Protein AF-A0A8D8C7I2-F1 (afdb_monomer)

Organism: Culex pipiens (NCBI:txid7175)

Nearest PDB structures (foldseek):
  6kn5-assembly1_A  TM=1.894E-01  e=5.432E+00  Homo sapiens

Solvent-accessible surface area (backbone atoms only — not comparable to full-atom values): 10766 Å² total; per-residue (Å²): 112,68,69,65,50,56,52,50,52,49,34,68,73,71,66,48,53,49,63,54,25,50,55,51,23,71,73,40,87,49,68,68,64,20,47,52,26,50,52,57,24,22,67,70,46,98,55,32,67,60,48,45,32,44,76,74,68,52,42,72,67,60,53,49,64,70,39,42,70,43,54,51,62,77,61,76,72,73,90,76,84,86,80,80,72,78,56,62,64,48,53,56,51,50,57,55,50,66,75,73,52,65,66,65,59,54,53,49,49,53,54,52,50,53,51,56,55,53,67,66,35,73,87,61,68,86,76,76,83,71,82,65,78,58,82,67,72,94,66,81,85,77,84,56,76,50,96,47,75,66,11,47,33,45,45,23,54,76,71,67,36,56,65,33,23,34,43,48,22,50,76,70,69,36,53,69,59,34,71,72,108

Sequence (181 aa):
LIERSNRLEQVLAEGNFGEYCRQKADQTADQHSRFLWYFLKANFEENPQAEMLNLLGYHTEDIASKFKKYTESGKEVEVAAPAADPVEGLTDQMGGLSRTLDNNAVFDAIAAGNKLLNEQHQEAASANNSGSEKPSDNIPYRIRTGTDTEGLICEALLTKNLEAAVELCMEAGKTTEALIL

Radius of gyration: 27.56 Å; Cα contacts (8 Å, |Δi|>4): 102; chains: 1; bounding box: 49×52×76 Å

InterPro domains:
  IPR040251 Protein transport protein SEC31-like [PTHR13923] (1-181)

pLDDT: mean 75.83, std 17.29, range [36.28, 95.0]

Foldseek 3Di:
DVVVVVVVVVCVVVVVLLVVLQVVLVVDPDPVVSLVSQLVSLVSDPHSLQSNCVSVVNHPVVLCVVLVVQLCVVVPPDDDDDDDDPVVVVVVVVVVVVVVDPPVVVVVVVVVVVVVVVVVCPVVVPPPPPPPPPVPPPDDDDQACDPDLSNNLSVCVSSVVLSSNLSSCVVVVVNVVSVVD

Structure (mmCIF, N/CA/C/O backbone):
data_AF-A0A8D8C7I2-F1
#
_entry.id   AF-A0A8D8C7I2-F1
#
loop_
_atom_site.group_PDB
_atom_site.id
_atom_site.type_symbol
_atom_site.label_atom_id
_atom_site.label_alt_id
_atom_site.label_comp_id
_atom_site.label_asym_id
_atom_site.label_entity_id
_atom_site.label_seq_id
_atom_site.pdbx_PDB_ins_code
_atom_site.Cartn_x
_atom_site.Cartn_y
_atom_site.Cartn_z
_atom_site.occupancy
_atom_site.B_iso_or_equiv
_atom_site.auth_seq_id
_atom_site.auth_comp_id
_atom_site.auth_asym_id
_atom_site.auth_atom_id
_atom_site.pdbx_PDB_model_num
ATOM 1 N N . LEU A 1 1 ? 26.587 -10.079 -24.946 1.00 61.94 1 LEU A N 1
ATOM 2 C CA . LEU A 1 1 ? 26.898 -9.677 -23.550 1.00 61.94 1 LEU A CA 1
ATOM 3 C C . LEU A 1 1 ? 27.273 -8.199 -23.448 1.00 61.94 1 LEU A C 1
ATOM 5 O O . LEU A 1 1 ? 26.695 -7.523 -22.611 1.00 61.94 1 LEU A O 1
ATOM 9 N N . ILE A 1 2 ? 28.152 -7.695 -24.321 1.00 74.81 2 ILE A N 1
ATOM 10 C CA . ILE A 1 2 ? 28.636 -6.299 -24.317 1.00 74.81 2 ILE A CA 1
ATOM 11 C C . ILE A 1 2 ? 27.490 -5.277 -24.428 1.00 74.81 2 ILE A C 1
ATOM 13 O O . ILE A 1 2 ? 27.406 -4.352 -23.633 1.00 74.81 2 ILE A O 1
ATOM 17 N N . GLU A 1 3 ? 26.535 -5.504 -25.329 1.00 75.56 3 GLU A N 1
ATOM 18 C CA . GLU A 1 3 ? 25.401 -4.592 -25.549 1.00 75.56 3 GLU A CA 1
ATOM 19 C C . GLU A 1 3 ? 24.455 -4.477 -24.337 1.00 75.56 3 GLU A C 1
ATOM 21 O O . GLU A 1 3 ? 23.953 -3.402 -24.027 1.00 75.56 3 GLU A O 1
ATOM 26 N N . ARG A 1 4 ? 24.263 -5.572 -23.584 1.00 76.56 4 ARG A N 1
ATOM 27 C CA . ARG A 1 4 ? 23.472 -5.559 -22.338 1.00 76.56 4 ARG A CA 1
ATOM 28 C C . ARG A 1 4 ? 24.189 -4.814 -21.211 1.00 76.56 4 ARG A C 1
ATOM 30 O O . ARG A 1 4 ? 23.507 -4.230 -20.378 1.00 76.56 4 ARG A O 1
ATOM 37 N N . SER A 1 5 ? 25.522 -4.851 -21.194 1.00 81.31 5 SER A N 1
ATOM 38 C CA . SER A 1 5 ? 26.344 -4.138 -20.210 1.00 81.31 5 SER A CA 1
ATOM 39 C C . SER A 1 5 ? 26.341 -2.637 -20.488 1.00 81.31 5 SER A C 1
ATOM 41 O O . SER A 1 5 ? 25.948 -1.870 -19.618 1.00 81.31 5 SER A O 1
ATOM 43 N N . ASN A 1 6 ? 26.637 -2.235 -21.731 1.00 78.75 6 ASN A N 1
ATOM 44 C CA . ASN A 1 6 ? 26.619 -0.826 -22.144 1.00 78.75 6 ASN A CA 1
ATOM 45 C C . ASN A 1 6 ? 25.256 -0.176 -21.895 1.00 78.75 6 ASN A C 1
ATOM 47 O O . ASN A 1 6 ? 25.172 0.961 -21.445 1.00 78.75 6 ASN A O 1
ATOM 51 N N . ARG A 1 7 ? 24.171 -0.913 -22.148 1.00 78.88 7 ARG A N 1
ATOM 52 C CA . ARG A 1 7 ? 22.823 -0.403 -21.915 1.00 78.88 7 ARG A CA 1
ATOM 53 C C . ARG A 1 7 ? 22.503 -0.187 -20.436 1.00 78.88 7 ARG A C 1
ATOM 55 O O . ARG A 1 7 ? 21.799 0.758 -20.105 1.00 78.88 7 ARG A O 1
ATOM 62 N N . LEU A 1 8 ? 22.983 -1.063 -19.555 1.00 79.75 8 LEU A N 1
ATOM 63 C CA . LEU A 1 8 ? 22.804 -0.888 -18.115 1.00 79.75 8 LEU A CA 1
ATOM 64 C C . LEU A 1 8 ? 23.639 0.289 -17.599 1.00 79.75 8 LEU A C 1
ATOM 66 O O . LEU A 1 8 ? 23.135 1.076 -16.807 1.00 79.75 8 LEU A O 1
ATOM 70 N N . GLU A 1 9 ? 24.876 0.436 -18.076 1.00 81.38 9 GLU A N 1
ATOM 71 C CA . GLU A 1 9 ? 25.736 1.579 -17.742 1.00 81.38 9 GLU A CA 1
ATOM 72 C C . GLU A 1 9 ? 25.120 2.909 -18.186 1.00 81.38 9 GLU A C 1
ATOM 74 O O . GLU A 1 9 ? 25.138 3.874 -17.426 1.00 81.38 9 GLU A O 1
ATOM 79 N N . GLN A 1 10 ? 24.494 2.945 -19.364 1.00 82.31 10 GLN A N 1
ATOM 80 C CA . GLN A 1 10 ? 23.764 4.118 -19.840 1.00 82.31 10 GLN A CA 1
ATOM 81 C C . GLN A 1 10 ? 22.583 4.470 -18.923 1.00 82.31 10 GLN A C 1
ATOM 83 O O . GLN A 1 10 ? 22.448 5.615 -18.508 1.00 82.31 10 GLN A O 1
ATOM 88 N N . VAL A 1 11 ? 21.768 3.484 -18.536 1.00 84.44 11 VAL A N 1
ATOM 89 C CA . VAL A 1 11 ? 20.640 3.694 -17.609 1.00 84.44 11 VAL A CA 1
ATOM 90 C C . VAL A 1 11 ? 21.116 4.168 -16.234 1.00 84.44 11 VAL A C 1
ATOM 92 O O . VAL A 1 11 ? 20.477 5.025 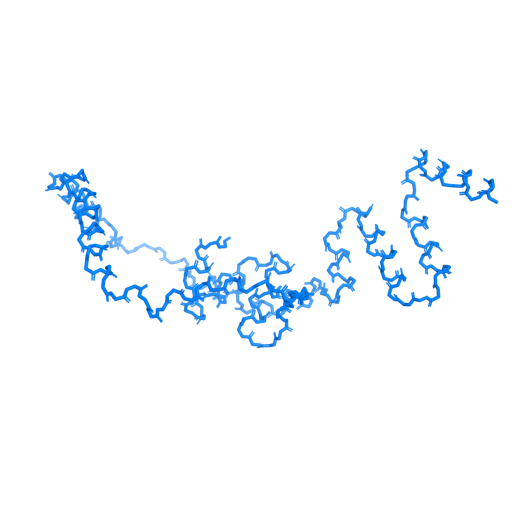-15.629 1.00 84.44 11 VAL A O 1
ATOM 95 N N . LEU A 1 12 ? 22.241 3.637 -15.746 1.00 82.25 12 LEU A N 1
ATOM 96 C CA . LEU A 1 12 ? 22.859 4.069 -14.491 1.00 82.25 12 LEU A CA 1
ATOM 97 C C . LEU A 1 12 ? 23.365 5.516 -14.566 1.00 82.25 12 LEU A C 1
ATOM 99 O O . LEU A 1 12 ? 23.251 6.239 -13.582 1.00 82.25 12 LEU A O 1
ATOM 103 N N . ALA A 1 13 ? 23.898 5.937 -15.716 1.00 80.75 13 ALA A N 1
ATOM 104 C CA . ALA A 1 13 ? 24.380 7.299 -15.936 1.00 80.75 13 ALA A CA 1
ATOM 105 C C . ALA A 1 13 ? 23.240 8.316 -16.134 1.00 80.75 13 ALA A C 1
ATOM 107 O O . ALA A 1 13 ? 23.341 9.449 -15.671 1.00 80.75 13 ALA A O 1
ATOM 108 N N . GLU A 1 14 ? 22.161 7.915 -16.809 1.00 81.94 14 GLU A N 1
ATOM 109 C CA . GLU A 1 14 ? 21.003 8.765 -17.123 1.00 81.94 14 GLU A CA 1
ATOM 110 C C . GLU A 1 14 ? 19.949 8.785 -16.002 1.00 81.94 14 GLU A C 1
ATOM 112 O O . GLU A 1 14 ? 19.079 9.653 -15.990 1.00 81.94 14 GLU A O 1
ATOM 117 N N . GLY A 1 15 ? 20.003 7.834 -15.063 1.00 81.12 15 GLY A N 1
ATOM 118 C CA . GLY A 1 15 ? 19.043 7.709 -13.960 1.00 81.12 15 GLY A CA 1
ATOM 119 C C . GLY A 1 15 ? 17.661 7.189 -14.376 1.00 81.12 15 GLY A C 1
ATOM 120 O O . GLY A 1 15 ? 16.720 7.233 -13.585 1.00 81.12 15 GLY A O 1
ATOM 121 N N . ASN A 1 16 ? 17.506 6.679 -15.601 1.00 85.31 16 ASN A N 1
ATOM 122 C CA . ASN A 1 16 ? 16.215 6.259 -16.154 1.00 85.31 16 ASN A CA 1
ATOM 123 C C . ASN A 1 16 ? 15.851 4.805 -15.781 1.00 85.31 16 ASN A C 1
ATOM 125 O O . ASN A 1 16 ? 15.691 3.916 -16.625 1.00 85.31 16 ASN A O 1
ATOM 129 N N . PHE A 1 17 ? 15.746 4.538 -14.478 1.00 87.31 17 PHE A N 1
ATOM 130 C CA . PHE A 1 17 ? 15.471 3.197 -13.949 1.00 87.31 17 PHE A CA 1
ATOM 131 C C . PHE A 1 17 ? 14.042 2.720 -14.230 1.00 87.31 17 PHE A C 1
ATOM 133 O O . PHE A 1 17 ? 13.822 1.522 -14.435 1.00 87.31 17 PHE A O 1
ATOM 140 N N . GLY A 1 18 ? 13.076 3.642 -14.285 1.00 88.44 18 GLY A N 1
ATOM 141 C CA . GLY A 1 18 ? 11.667 3.320 -14.513 1.00 88.44 18 GLY A CA 1
ATOM 142 C C . GLY A 1 18 ? 11.416 2.684 -15.883 1.00 88.44 18 GLY A C 1
ATOM 143 O O . GLY A 1 18 ? 10.752 1.645 -15.979 1.00 88.44 18 GLY A O 1
ATOM 144 N N . GLU A 1 19 ? 11.999 3.249 -16.945 1.00 87.12 19 GLU A N 1
ATOM 145 C CA . GLU A 1 19 ? 11.868 2.716 -18.304 1.00 87.12 19 GLU A CA 1
ATOM 146 C C . GLU A 1 19 ? 12.592 1.373 -18.462 1.00 87.12 19 GLU A C 1
ATOM 148 O O . GLU A 1 19 ? 12.063 0.437 -19.073 1.00 87.12 19 GLU A O 1
ATOM 153 N N . TYR A 1 20 ? 13.765 1.229 -17.839 1.00 89.62 20 TYR A N 1
ATOM 154 C CA . TYR A 1 20 ? 14.498 -0.034 -17.829 1.00 89.62 20 TYR A CA 1
ATOM 155 C C . TYR A 1 20 ? 13.707 -1.157 -17.144 1.00 89.62 20 TYR A C 1
ATOM 157 O O . TYR A 1 20 ? 13.588 -2.253 -17.701 1.00 89.62 20 TYR A O 1
ATOM 165 N N . CYS A 1 21 ? 13.117 -0.886 -15.974 1.00 90.94 21 CYS A N 1
ATOM 166 C CA . CYS A 1 21 ? 12.297 -1.861 -15.253 1.00 90.94 21 CYS A CA 1
ATOM 167 C C . CYS A 1 21 ? 11.053 -2.259 -16.056 1.00 90.94 21 CYS A C 1
ATOM 169 O O . CYS A 1 21 ? 10.749 -3.448 -16.153 1.00 90.94 21 CYS A O 1
ATOM 171 N N . ARG A 1 22 ? 10.378 -1.299 -16.706 1.00 90.38 22 ARG A N 1
ATOM 172 C CA . ARG A 1 22 ? 9.234 -1.584 -17.587 1.00 90.38 22 ARG A CA 1
ATOM 173 C C . ARG A 1 22 ? 9.627 -2.517 -18.728 1.00 90.38 22 ARG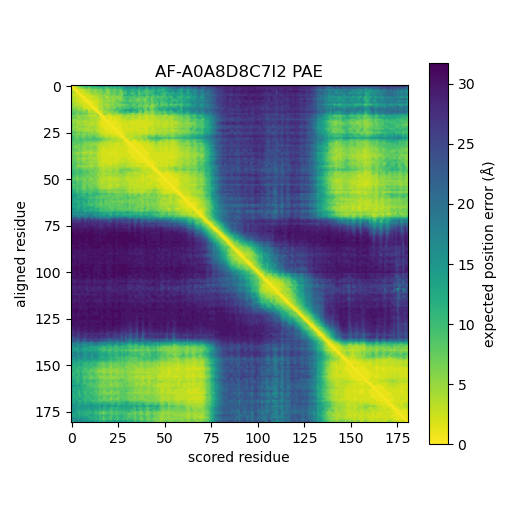 A C 1
ATOM 175 O O . ARG A 1 22 ? 8.978 -3.531 -18.956 1.00 90.38 22 ARG A O 1
ATOM 182 N N . GLN A 1 23 ? 10.726 -2.220 -19.411 1.00 91.19 23 GLN A N 1
ATOM 183 C CA . GLN A 1 23 ? 11.147 -3.041 -20.536 1.00 91.19 23 GLN A CA 1
ATOM 184 C C . GLN A 1 23 ? 11.567 -4.457 -20.107 1.00 91.19 23 GLN A C 1
ATOM 186 O O . GLN A 1 23 ? 11.361 -5.424 -20.844 1.00 91.19 23 GLN A O 1
ATOM 191 N N . LYS A 1 24 ? 12.145 -4.602 -18.908 1.00 90.00 24 LYS A N 1
ATOM 192 C CA . LYS A 1 24 ? 12.416 -5.912 -18.305 1.00 90.00 24 LYS A CA 1
ATOM 193 C C . LYS A 1 24 ? 11.139 -6.661 -17.939 1.00 90.00 24 LYS A C 1
ATOM 195 O O . LYS A 1 24 ? 11.076 -7.867 -18.184 1.00 90.00 24 LYS A O 1
ATOM 200 N N . ALA A 1 25 ? 10.125 -5.965 -17.431 1.00 91.62 25 ALA A N 1
ATOM 201 C CA . ALA A 1 25 ? 8.806 -6.533 -17.167 1.00 91.62 25 ALA A CA 1
ATOM 202 C C . ALA A 1 25 ? 8.161 -7.082 -18.456 1.00 91.62 25 ALA A C 1
ATOM 204 O O . ALA A 1 25 ? 7.664 -8.211 -18.467 1.00 91.62 25 ALA A O 1
ATOM 205 N N . ASP A 1 26 ? 8.252 -6.334 -19.560 1.00 91.00 26 ASP A N 1
ATOM 206 C CA . ASP A 1 26 ? 7.689 -6.718 -20.863 1.00 91.00 26 ASP A CA 1
ATOM 207 C C . ASP A 1 26 ? 8.423 -7.919 -21.490 1.00 91.00 26 ASP A C 1
ATOM 209 O O . ASP A 1 26 ? 7.801 -8.797 -22.086 1.00 91.00 26 ASP A O 1
ATOM 213 N N . GLN A 1 27 ? 9.748 -8.005 -21.311 1.00 91.19 27 GLN A N 1
ATOM 214 C CA . GLN A 1 27 ? 10.572 -9.138 -21.767 1.00 91.19 27 GLN A CA 1
ATOM 215 C C . GLN A 1 27 ? 10.385 -10.411 -20.931 1.00 91.19 27 GLN A C 1
ATOM 217 O O . GLN A 1 27 ? 10.820 -11.489 -21.337 1.00 91.19 27 GLN A O 1
ATOM 222 N N . THR A 1 28 ? 9.788 -10.295 -19.748 1.00 92.81 28 THR A N 1
ATOM 223 C CA . THR A 1 28 ? 9.602 -11.419 -18.835 1.00 92.81 28 THR A CA 1
ATOM 224 C C . THR A 1 28 ? 8.298 -12.136 -19.165 1.00 92.81 28 THR A C 1
ATOM 226 O O . THR A 1 28 ? 7.242 -11.510 -19.229 1.00 92.81 28 THR A O 1
ATOM 229 N N . ALA A 1 29 ? 8.361 -13.451 -19.382 1.00 89.75 29 ALA A N 1
ATOM 230 C CA . ALA A 1 29 ? 7.182 -14.263 -19.691 1.00 89.75 29 ALA A CA 1
ATOM 231 C C . ALA A 1 29 ? 6.383 -14.658 -18.436 1.00 89.75 29 ALA A C 1
ATOM 233 O O . ALA A 1 29 ? 5.161 -14.765 -18.493 1.00 89.75 29 ALA A O 1
ATOM 234 N N . ASP A 1 30 ? 7.073 -14.865 -17.312 1.00 94.56 30 ASP A N 1
ATOM 235 C CA . ASP A 1 30 ? 6.466 -15.264 -16.043 1.00 94.56 30 ASP A CA 1
ATOM 236 C C . ASP A 1 30 ? 5.747 -14.091 -15.358 1.00 94.56 30 ASP A C 1
ATOM 238 O O . ASP A 1 30 ? 6.311 -13.007 -15.193 1.00 94.56 30 ASP A O 1
ATOM 242 N N . GLN A 1 31 ? 4.505 -14.321 -14.927 1.00 90.44 31 GLN A N 1
ATOM 243 C CA . GLN A 1 31 ? 3.666 -13.297 -14.306 1.00 90.44 31 GLN A CA 1
ATOM 244 C C . GLN A 1 31 ? 4.243 -12.828 -12.967 1.00 90.44 31 GLN A C 1
ATOM 246 O O . GLN A 1 31 ? 4.274 -11.626 -12.711 1.00 90.44 31 GLN A O 1
ATOM 251 N N . HIS A 1 32 ? 4.740 -13.745 -12.133 1.00 90.31 32 HIS A N 1
ATOM 252 C CA . HIS A 1 32 ? 5.331 -13.393 -10.840 1.00 90.31 32 HIS A CA 1
ATOM 253 C C . HIS A 1 32 ? 6.607 -12.561 -11.019 1.00 90.31 32 HIS A C 1
ATOM 255 O O . HIS A 1 32 ? 6.767 -11.498 -10.422 1.00 90.31 32 HIS A O 1
ATOM 261 N N . SER A 1 33 ? 7.493 -12.994 -11.911 1.00 91.31 33 SER A N 1
ATOM 262 C CA . SER A 1 33 ? 8.712 -12.260 -12.248 1.00 91.31 33 SER A CA 1
ATOM 263 C C . SER A 1 33 ? 8.409 -10.896 -12.880 1.00 91.31 33 SER A C 1
ATOM 265 O O . SER A 1 33 ? 9.113 -9.925 -12.615 1.00 91.31 33 SER A O 1
ATOM 267 N N . ARG A 1 34 ? 7.333 -10.780 -13.669 1.00 92.94 34 ARG A N 1
ATOM 268 C CA . ARG A 1 34 ? 6.849 -9.492 -14.180 1.00 92.94 34 ARG A CA 1
ATOM 269 C C . ARG A 1 34 ? 6.367 -8.579 -13.048 1.00 92.94 34 ARG A C 1
ATOM 271 O O . ARG A 1 34 ? 6.722 -7.403 -13.046 1.00 92.94 34 ARG A O 1
ATOM 278 N N . PHE A 1 35 ? 5.631 -9.108 -12.068 1.00 91.44 35 PHE A N 1
ATOM 279 C CA . PHE A 1 35 ? 5.247 -8.345 -10.877 1.00 91.44 35 PHE A CA 1
ATOM 280 C C . PHE A 1 35 ? 6.462 -7.853 -10.096 1.00 91.44 35 PHE A C 1
ATOM 282 O O . PHE A 1 35 ? 6.491 -6.683 -9.734 1.00 91.44 35 PHE A O 1
ATOM 289 N N . LEU A 1 36 ? 7.493 -8.681 -9.906 1.00 93.25 36 LEU A N 1
ATOM 290 C CA . LEU A 1 36 ? 8.737 -8.247 -9.260 1.00 93.25 36 LEU A CA 1
ATOM 291 C C . LEU A 1 36 ? 9.373 -7.044 -9.974 1.00 93.25 36 LEU A C 1
ATOM 293 O O . LEU A 1 36 ? 9.826 -6.115 -9.310 1.00 93.25 36 LEU A O 1
ATOM 297 N N . TRP A 1 37 ? 9.364 -7.015 -11.311 1.00 93.88 37 TRP A N 1
ATOM 298 C CA . TRP A 1 37 ? 9.853 -5.860 -12.071 1.00 93.88 37 TRP A CA 1
ATOM 299 C C . TRP A 1 37 ? 8.982 -4.615 -11.903 1.00 93.88 37 TRP A C 1
ATOM 301 O O . TRP A 1 37 ? 9.526 -3.514 -11.831 1.00 93.88 37 TRP A O 1
ATOM 311 N N . TYR A 1 38 ? 7.658 -4.759 -11.815 1.00 92.50 38 TYR A N 1
ATOM 312 C CA . TYR A 1 38 ? 6.774 -3.626 -11.528 1.00 92.50 38 TYR A CA 1
ATOM 313 C C . TYR A 1 38 ? 6.932 -3.113 -10.098 1.00 92.50 38 TYR A C 1
ATOM 315 O O . TYR A 1 38 ? 6.981 -1.904 -9.900 1.00 92.50 38 TYR A O 1
ATOM 323 N N . PHE A 1 39 ? 7.107 -4.001 -9.120 1.00 93.06 39 PHE A N 1
ATOM 324 C CA . PHE A 1 39 ? 7.434 -3.608 -7.753 1.00 93.06 39 PHE A CA 1
ATOM 325 C C . PHE A 1 39 ? 8.782 -2.893 -7.688 1.00 93.06 39 PHE A C 1
ATOM 327 O O . PHE A 1 39 ? 8.900 -1.850 -7.052 1.00 93.06 39 PHE A O 1
ATOM 334 N N . LEU A 1 40 ? 9.794 -3.385 -8.404 1.00 92.94 40 LEU A N 1
ATOM 335 C CA . LEU A 1 40 ? 11.076 -2.694 -8.505 1.00 92.94 40 LEU A CA 1
ATOM 336 C C . LEU A 1 40 ? 10.926 -1.322 -9.180 1.00 92.94 40 LEU A C 1
ATOM 338 O O . LEU A 1 40 ? 11.491 -0.353 -8.690 1.00 92.94 40 LEU A O 1
ATOM 342 N N . LYS A 1 41 ? 10.121 -1.215 -10.247 1.00 92.56 41 LYS A N 1
ATOM 343 C CA . LYS A 1 41 ? 9.792 0.064 -10.898 1.00 92.56 41 LYS A CA 1
ATOM 344 C C . LYS A 1 41 ? 9.146 1.043 -9.917 1.00 92.56 41 LYS A C 1
ATOM 346 O O . LYS A 1 41 ? 9.573 2.189 -9.870 1.00 92.56 41 LYS A O 1
ATOM 351 N N . ALA A 1 42 ? 8.167 0.591 -9.134 1.00 92.62 42 ALA A N 1
ATOM 352 C CA . ALA A 1 42 ? 7.452 1.414 -8.160 1.00 92.62 42 ALA A CA 1
ATOM 353 C C . ALA A 1 42 ? 8.394 2.063 -7.132 1.00 92.62 42 ALA A C 1
ATOM 35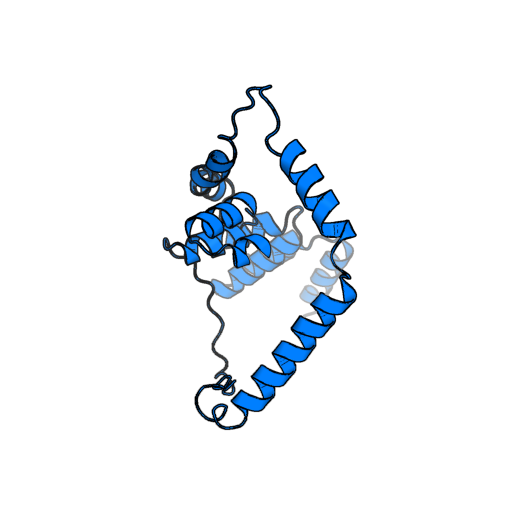5 O O . ALA A 1 42 ? 8.148 3.186 -6.716 1.00 92.62 42 ALA A O 1
ATOM 356 N N . ASN A 1 43 ? 9.511 1.414 -6.776 1.00 90.81 43 ASN A N 1
ATOM 357 C CA . ASN A 1 43 ? 10.512 1.997 -5.871 1.00 90.81 43 ASN A CA 1
ATOM 358 C C . ASN A 1 43 ? 11.199 3.256 -6.435 1.00 90.81 43 ASN A C 1
ATOM 360 O O . ASN A 1 43 ? 11.755 4.029 -5.659 1.00 90.81 43 ASN A O 1
ATOM 364 N N . PHE A 1 44 ? 11.189 3.453 -7.757 1.00 90.00 44 PHE A N 1
ATOM 365 C CA . PHE A 1 44 ? 11.805 4.602 -8.428 1.00 90.00 44 PHE A CA 1
ATOM 366 C C . PHE A 1 44 ? 10.808 5.713 -8.787 1.00 90.00 44 PHE A C 1
ATOM 368 O O . PHE A 1 44 ? 11.214 6.721 -9.359 1.00 90.00 44 PHE A O 1
ATOM 375 N N . GLU A 1 45 ? 9.520 5.526 -8.496 1.00 89.38 45 GLU A N 1
ATOM 376 C CA . GLU A 1 45 ? 8.488 6.542 -8.719 1.00 89.38 45 GLU A CA 1
ATOM 377 C C . GLU A 1 45 ? 8.492 7.584 -7.590 1.00 89.38 45 GLU A C 1
ATOM 379 O O . GLU A 1 45 ? 9.050 7.360 -6.515 1.00 89.38 45 GLU A O 1
ATOM 384 N N . GLU A 1 46 ? 7.831 8.724 -7.809 1.00 87.94 46 GLU A N 1
ATOM 385 C CA . GLU A 1 46 ? 7.744 9.798 -6.805 1.00 87.94 46 GLU A CA 1
ATOM 386 C C . GLU A 1 46 ? 7.068 9.333 -5.503 1.00 87.94 46 GLU A C 1
ATOM 388 O O . GLU A 1 46 ? 7.455 9.751 -4.413 1.00 87.94 46 GLU A O 1
ATOM 393 N N . ASN A 1 47 ? 6.076 8.440 -5.613 1.00 89.25 47 ASN A N 1
ATOM 394 C CA . ASN A 1 47 ? 5.301 7.908 -4.492 1.00 89.25 47 ASN A CA 1
ATOM 395 C C . ASN A 1 47 ? 5.354 6.369 -4.463 1.00 89.25 47 ASN A C 1
ATOM 397 O O . ASN A 1 47 ? 4.383 5.708 -4.846 1.00 89.25 47 ASN A O 1
ATOM 401 N N . PRO A 1 48 ? 6.453 5.767 -3.969 1.00 89.56 48 PRO A N 1
ATOM 402 C CA . PRO A 1 48 ? 6.663 4.322 -4.051 1.00 89.56 48 PRO A CA 1
ATOM 403 C C . PRO A 1 48 ? 5.622 3.522 -3.268 1.00 89.56 48 PRO A C 1
ATOM 405 O O . PRO A 1 48 ? 5.219 2.440 -3.687 1.00 89.56 48 PRO A O 1
ATOM 408 N N . GLN A 1 49 ? 5.144 4.062 -2.144 1.00 87.75 49 GLN A N 1
ATOM 409 C CA . GLN A 1 49 ? 4.132 3.404 -1.321 1.00 87.75 49 GLN A CA 1
ATOM 410 C C . GLN A 1 49 ? 2.779 3.314 -2.041 1.00 87.75 49 GLN A C 1
ATOM 412 O O . GLN A 1 49 ? 2.145 2.263 -2.001 1.00 87.75 49 GLN A O 1
ATOM 417 N N . ALA A 1 50 ? 2.347 4.385 -2.713 1.00 88.00 50 ALA A N 1
ATOM 418 C CA . ALA A 1 50 ? 1.071 4.406 -3.428 1.00 88.00 50 ALA A CA 1
ATOM 419 C C . ALA A 1 50 ? 1.086 3.431 -4.615 1.00 88.00 50 ALA A C 1
ATOM 421 O O . ALA A 1 50 ? 0.166 2.634 -4.779 1.00 88.00 50 ALA A O 1
ATOM 422 N N . GLU A 1 51 ? 2.175 3.423 -5.385 1.00 90.44 51 GLU A N 1
ATOM 423 C CA . GLU A 1 51 ? 2.358 2.494 -6.505 1.00 90.44 51 GLU A CA 1
ATOM 424 C C . GLU A 1 51 ? 2.433 1.030 -6.042 1.00 90.44 51 GLU A C 1
ATOM 426 O O . GLU A 1 51 ? 1.826 0.146 -6.646 1.00 90.44 51 GLU A O 1
ATOM 431 N N . MET A 1 52 ? 3.121 0.762 -4.928 1.00 90.75 52 MET A N 1
ATOM 432 C CA . MET A 1 52 ? 3.1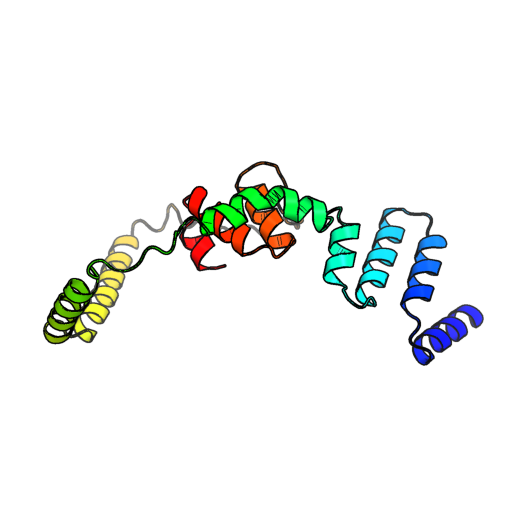82 -0.570 -4.318 1.00 90.75 52 MET A CA 1
ATOM 433 C C . MET A 1 52 ? 1.797 -1.048 -3.857 1.00 90.75 52 MET A C 1
ATOM 435 O O . MET A 1 52 ? 1.444 -2.204 -4.087 1.00 90.75 52 MET A O 1
ATOM 439 N N . LEU A 1 53 ? 0.998 -0.172 -3.240 1.00 90.50 53 LEU A N 1
ATOM 440 C CA . LEU A 1 53 ? -0.369 -0.488 -2.820 1.00 90.50 53 LEU A CA 1
ATOM 441 C C . LEU A 1 53 ? -1.277 -0.775 -4.021 1.00 90.50 53 LEU A C 1
ATOM 443 O O . LEU A 1 53 ? -1.971 -1.793 -4.014 1.00 90.50 53 LEU A O 1
ATOM 447 N N . ASN A 1 54 ? -1.187 0.026 -5.086 1.00 89.88 54 ASN A N 1
ATOM 448 C CA . ASN A 1 54 ? -1.920 -0.211 -6.331 1.00 89.88 54 ASN A CA 1
ATOM 449 C C . ASN A 1 54 ? -1.578 -1.581 -6.940 1.00 89.88 54 ASN A C 1
ATOM 451 O O . ASN A 1 54 ? -2.474 -2.333 -7.323 1.00 89.88 54 ASN A O 1
ATOM 455 N N . LEU A 1 55 ? -0.292 -1.955 -6.972 1.00 91.06 55 LEU A N 1
ATOM 456 C CA . LEU A 1 55 ? 0.154 -3.270 -7.454 1.00 91.06 55 LEU A CA 1
ATOM 457 C C . LEU A 1 55 ? -0.358 -4.435 -6.595 1.00 91.06 55 LEU A C 1
ATOM 459 O O . LEU A 1 55 ? -0.567 -5.532 -7.114 1.00 91.06 55 LEU A O 1
ATOM 463 N N . LEU A 1 56 ? -0.570 -4.206 -5.298 1.00 89.31 56 LEU A N 1
ATOM 464 C CA . LEU A 1 56 ? -1.177 -5.168 -4.374 1.00 89.31 56 LEU A CA 1
ATOM 465 C C . LEU A 1 56 ? -2.717 -5.200 -4.463 1.00 89.31 56 LEU A C 1
ATOM 467 O O . LEU A 1 56 ? -3.333 -6.065 -3.843 1.00 89.31 56 LEU A O 1
ATOM 471 N N . GLY A 1 57 ? -3.331 -4.303 -5.244 1.00 87.88 57 GLY A N 1
ATOM 472 C CA . GLY A 1 57 ? -4.781 -4.192 -5.432 1.00 87.88 57 GLY A CA 1
ATOM 473 C C . GLY A 1 57 ? -5.474 -3.197 -4.497 1.00 87.88 57 GLY A C 1
ATOM 474 O O . GLY A 1 57 ? -6.695 -3.059 -4.558 1.00 87.88 57 GLY A O 1
ATOM 475 N N . TYR A 1 58 ? -4.721 -2.483 -3.661 1.00 88.44 58 TYR A N 1
ATOM 476 C CA . TYR A 1 58 ? -5.239 -1.481 -2.735 1.00 88.44 58 TYR A CA 1
ATOM 477 C C . TYR A 1 58 ? -5.212 -0.098 -3.384 1.00 88.44 58 TYR A C 1
ATOM 479 O O . TYR A 1 58 ? -4.206 0.607 -3.336 1.00 88.44 58 TYR A O 1
ATOM 487 N N . HIS A 1 59 ? -6.336 0.293 -3.977 1.00 86.75 59 HIS A N 1
ATOM 488 C CA . HIS A 1 59 ? -6.498 1.607 -4.588 1.00 86.75 59 HIS A CA 1
ATOM 489 C C . HIS A 1 59 ? -6.915 2.616 -3.519 1.00 86.75 59 HIS A C 1
ATOM 491 O O . HIS A 1 59 ? -7.786 2.338 -2.694 1.00 86.75 59 HIS A O 1
ATOM 497 N N . THR A 1 60 ? -6.308 3.800 -3.530 1.00 83.25 60 THR A N 1
ATOM 498 C CA . THR A 1 60 ? -6.541 4.840 -2.513 1.00 83.25 60 THR A CA 1
ATOM 499 C C . THR A 1 60 ? -8.019 5.209 -2.356 1.00 83.25 60 THR A C 1
ATOM 501 O O . THR A 1 60 ? -8.478 5.404 -1.232 1.00 83.25 60 THR A O 1
ATOM 504 N N . GLU A 1 61 ? -8.780 5.253 -3.453 1.00 84.06 61 GLU A N 1
ATOM 505 C CA . GLU A 1 61 ? -10.217 5.568 -3.448 1.00 84.06 61 GLU A CA 1
ATOM 506 C C . GLU A 1 61 ? -11.068 4.476 -2.782 1.00 84.06 61 GLU A C 1
ATOM 508 O O . GLU A 1 61 ? -11.969 4.779 -1.991 1.00 84.06 61 GLU A O 1
ATOM 513 N N . ASP A 1 62 ? -10.753 3.208 -3.049 1.00 86.31 62 ASP A N 1
ATOM 514 C CA . ASP A 1 62 ? -11.467 2.060 -2.486 1.00 86.31 62 ASP A CA 1
ATOM 515 C C . ASP A 1 62 ? -11.201 1.937 -0.983 1.00 86.31 62 ASP A C 1
ATOM 517 O O . ASP A 1 62 ? -12.126 1.732 -0.196 1.00 86.31 62 ASP A O 1
ATOM 521 N N . ILE A 1 63 ? -9.943 2.132 -0.573 1.00 85.50 63 ILE A N 1
ATOM 522 C CA . ILE A 1 63 ? -9.523 2.148 0.834 1.00 85.50 63 ILE A CA 1
ATOM 523 C C . ILE A 1 63 ? -10.247 3.273 1.578 1.00 85.50 63 ILE A C 1
ATOM 525 O O . ILE A 1 63 ? -10.850 3.037 2.625 1.00 85.50 63 ILE A O 1
ATOM 529 N N . ALA A 1 64 ? -10.223 4.493 1.031 1.00 85.12 64 ALA A N 1
ATOM 530 C CA . ALA A 1 64 ? -10.886 5.640 1.642 1.00 85.12 64 ALA A CA 1
ATOM 531 C C . ALA A 1 64 ? -12.390 5.390 1.798 1.00 85.12 64 ALA A C 1
ATOM 533 O O . ALA A 1 64 ? -12.949 5.625 2.867 1.00 85.12 64 ALA A O 1
ATOM 534 N N . SER A 1 65 ? -13.035 4.841 0.767 1.00 86.44 65 SER A N 1
ATOM 535 C CA . SER A 1 65 ? -14.462 4.508 0.797 1.00 86.44 65 SER A CA 1
ATOM 536 C C . SER A 1 65 ? -14.786 3.422 1.825 1.00 86.44 65 SER A C 1
ATOM 538 O O . SER A 1 65 ? -15.790 3.520 2.531 1.00 86.44 65 SER A O 1
ATOM 540 N N . LYS A 1 66 ? -13.927 2.405 1.946 1.00 86.56 66 LYS A N 1
ATOM 541 C CA . LYS A 1 66 ? -14.090 1.287 2.882 1.00 86.56 66 LYS A CA 1
ATOM 542 C C . LYS A 1 66 ? -13.936 1.717 4.340 1.00 86.56 66 LYS A C 1
ATOM 544 O O . LYS A 1 66 ? -14.719 1.287 5.185 1.00 86.56 66 LYS A O 1
ATOM 549 N N . PHE A 1 67 ? -12.960 2.574 4.632 1.00 87.00 67 PHE A N 1
ATOM 550 C CA . PHE A 1 67 ? -12.663 3.007 5.999 1.00 87.00 67 PHE A CA 1
ATOM 551 C C . PHE A 1 67 ? -13.370 4.293 6.422 1.00 87.00 67 PHE A C 1
ATOM 553 O O . PHE A 1 67 ? -13.353 4.618 7.605 1.00 87.00 67 PHE A O 1
ATOM 560 N N . LYS A 1 68 ? -14.066 4.977 5.506 1.00 86.88 68 LYS A N 1
ATOM 561 C CA . LYS A 1 68 ? -14.829 6.200 5.787 1.00 86.88 68 LYS A CA 1
ATOM 562 C C . LYS A 1 68 ? -15.689 6.103 7.053 1.00 86.88 68 LYS A C 1
ATOM 564 O O . LYS A 1 68 ? -15.688 7.022 7.861 1.00 86.88 68 LYS A O 1
ATOM 569 N N . LYS A 1 69 ? -16.358 4.963 7.257 1.00 85.81 69 LYS A N 1
ATOM 570 C CA . LYS A 1 69 ? -17.194 4.700 8.439 1.00 85.81 69 LYS A CA 1
ATOM 571 C C . LYS A 1 69 ? -16.428 4.853 9.764 1.00 85.81 69 LYS A C 1
ATOM 573 O O . LYS A 1 69 ? -16.991 5.369 10.718 1.00 85.81 69 LYS A O 1
ATOM 578 N N . TYR A 1 70 ? -15.176 4.405 9.802 1.00 82.06 70 TYR A N 1
ATOM 579 C CA . TYR A 1 70 ? -14.327 4.378 10.998 1.00 82.06 70 TYR A CA 1
ATOM 580 C C . TYR A 1 70 ? -13.514 5.665 11.172 1.00 82.06 70 TYR A C 1
ATOM 582 O O . TYR A 1 70 ? -13.088 5.999 12.267 1.00 82.06 70 TYR A O 1
ATOM 590 N N . THR A 1 71 ? -13.303 6.408 10.087 1.00 79.75 71 THR A N 1
ATOM 591 C CA . THR A 1 71 ? -12.665 7.730 10.119 1.00 79.75 71 THR A CA 1
ATOM 592 C C . THR A 1 71 ? -13.655 8.831 10.528 1.00 79.75 71 THR A C 1
ATOM 594 O O . THR A 1 71 ? -13.270 9.846 11.097 1.00 79.75 71 THR A O 1
ATOM 597 N N . GLU A 1 72 ? -14.948 8.663 10.242 1.00 70.12 72 GLU A N 1
ATOM 598 C CA . GLU A 1 72 ? -15.981 9.648 10.595 1.00 70.12 72 GLU A CA 1
ATOM 599 C C . GLU A 1 72 ? -16.569 9.438 11.999 1.00 70.12 72 GLU A C 1
ATOM 601 O O . GLU A 1 72 ? -17.015 10.411 12.605 1.00 70.12 72 GLU A O 1
ATOM 606 N N . SER A 1 73 ? -16.518 8.223 12.560 1.00 58.25 73 SER A N 1
ATOM 607 C CA . SER A 1 73 ? -17.004 7.944 13.923 1.00 58.25 73 SER A CA 1
ATOM 608 C C . SER A 1 73 ? -16.217 8.689 15.009 1.00 58.25 73 SER A C 1
ATOM 610 O O . SER A 1 73 ? -16.799 9.093 16.012 1.00 58.25 73 SER A O 1
ATOM 612 N N . GLY A 1 74 ? -14.936 8.996 14.773 1.00 53.00 74 GLY A N 1
ATOM 613 C CA . GLY A 1 74 ? -14.123 9.839 15.660 1.00 53.00 74 GLY A CA 1
ATOM 614 C C . GLY A 1 74 ? -14.484 11.335 15.650 1.00 53.00 74 GLY A C 1
ATOM 615 O O . GLY A 1 74 ? -13.965 12.095 16.468 1.00 53.00 74 GLY A O 1
ATOM 616 N N . LYS A 1 75 ? -15.366 11.790 14.742 1.00 49.12 75 LYS A N 1
ATOM 617 C CA . LYS A 1 75 ? -15.769 13.205 14.612 1.00 49.12 75 LYS A CA 1
ATOM 618 C C . LYS A 1 75 ? -17.073 13.579 15.318 1.00 49.12 75 LYS A C 1
ATOM 620 O O . LYS A 1 75 ? -17.373 14.769 15.378 1.00 49.12 75 LYS A O 1
ATOM 625 N N . GLU A 1 76 ? -17.805 12.642 15.920 1.00 43.47 76 GLU A N 1
ATOM 626 C CA . GLU A 1 76 ? -18.980 12.958 16.756 1.00 43.47 76 GLU A CA 1
ATOM 627 C C . GLU A 1 76 ? -18.615 13.379 18.196 1.00 43.47 76 GLU A C 1
ATOM 629 O O . GLU A 1 76 ? -19.364 13.147 19.142 1.00 43.47 76 GLU A O 1
ATOM 634 N N . VAL A 1 77 ? -17.488 14.073 18.383 1.00 45.50 77 VAL A N 1
ATOM 635 C CA . VAL A 1 77 ? -17.327 14.983 19.527 1.00 45.50 77 VAL A CA 1
ATOM 636 C C . VAL A 1 77 ? -17.693 16.376 19.031 1.00 45.50 77 VAL A C 1
ATOM 638 O O . VAL A 1 77 ? -16.852 17.201 18.672 1.00 45.50 77 VAL A O 1
ATOM 641 N N . GLU A 1 78 ? -19.003 16.589 18.932 1.00 39.06 78 GLU A N 1
ATOM 642 C CA . GLU A 1 78 ? -19.611 17.857 18.564 1.00 39.06 78 GLU A CA 1
ATOM 643 C C . GLU A 1 78 ? -19.184 18.939 19.568 1.00 39.06 78 GLU A C 1
ATOM 645 O O . GLU A 1 78 ? -19.377 18.840 20.781 1.00 39.06 78 GLU A O 1
ATOM 650 N N . VAL A 1 79 ? -18.553 19.984 19.040 1.00 45.28 79 VAL A N 1
ATOM 651 C CA . VAL A 1 79 ? -18.081 21.145 19.786 1.00 45.28 79 VAL A CA 1
ATOM 652 C C . VAL A 1 79 ? -19.289 22.000 20.171 1.00 45.28 79 VAL A C 1
ATOM 654 O O . VAL A 1 79 ? -19.701 22.884 19.425 1.00 45.28 79 VAL A O 1
ATOM 657 N N . ALA A 1 80 ? -19.841 21.761 21.358 1.00 36.28 80 ALA A N 1
ATOM 658 C CA . ALA A 1 80 ? -20.737 22.688 22.043 1.00 36.28 80 ALA A CA 1
ATOM 659 C C . ALA A 1 80 ? -20.108 23.090 23.388 1.00 36.28 80 ALA A C 1
ATOM 661 O O . ALA A 1 80 ? -20.156 22.357 24.371 1.00 36.28 80 ALA A O 1
ATOM 662 N N . ALA A 1 81 ? -19.474 24.261 23.427 1.00 40.50 81 ALA A N 1
ATOM 663 C CA . ALA A 1 81 ? -18.992 24.891 24.659 1.00 40.50 81 ALA A CA 1
ATOM 664 C C . ALA A 1 81 ? -20.121 25.692 25.352 1.00 40.50 81 ALA A C 1
ATOM 666 O O 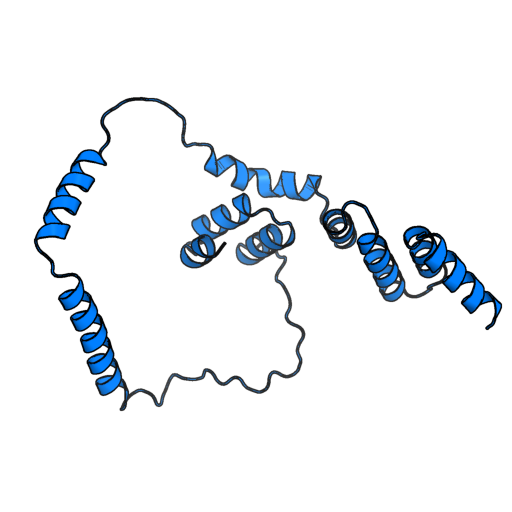. ALA A 1 81 ? -21.078 26.072 24.673 1.00 40.50 81 ALA A O 1
ATOM 667 N N . PRO A 1 82 ? -19.985 26.128 26.623 1.00 47.00 82 PRO A N 1
ATOM 668 C CA . PRO A 1 82 ? -19.163 25.615 27.721 1.00 47.00 82 PRO A CA 1
ATOM 669 C C . PRO A 1 82 ? -20.036 25.301 28.959 1.00 47.00 82 PRO A C 1
ATOM 671 O O . PRO A 1 82 ? -20.800 26.147 29.426 1.00 47.00 82 PRO A O 1
ATOM 674 N N . ALA A 1 83 ? -19.903 24.119 29.555 1.00 38.25 83 ALA A N 1
ATOM 675 C CA . ALA A 1 83 ? -20.495 23.847 30.863 1.00 38.25 83 ALA A CA 1
ATOM 676 C C . ALA A 1 83 ? -19.534 23.002 31.701 1.00 38.25 83 ALA A C 1
ATOM 678 O O . ALA A 1 83 ? -19.375 21.817 31.443 1.00 38.25 83 ALA A O 1
ATOM 679 N N . ALA A 1 84 ? -18.912 23.680 32.671 1.00 45.12 84 ALA A N 1
ATOM 680 C CA . ALA A 1 84 ? -18.216 23.168 33.851 1.00 45.12 84 ALA A CA 1
ATOM 681 C C . ALA A 1 84 ? -17.381 21.893 33.648 1.00 45.12 84 ALA A C 1
ATOM 683 O O . ALA A 1 84 ? -17.893 20.779 33.728 1.00 45.12 84 ALA A O 1
ATOM 684 N N . ASP A 1 85 ? -16.073 22.090 33.480 1.00 49.16 85 ASP A N 1
ATOM 685 C CA . ASP A 1 85 ? -15.057 21.044 33.510 1.00 49.16 85 ASP A CA 1
ATOM 686 C C . ASP A 1 85 ? -15.216 20.130 34.747 1.00 49.16 85 ASP A C 1
ATOM 688 O O . ASP A 1 85 ? -14.927 20.553 35.869 1.00 49.16 85 ASP A O 1
ATOM 692 N N . PRO A 1 86 ? -15.577 18.840 34.589 1.00 55.22 86 PRO A N 1
ATOM 693 C CA . PRO A 1 86 ? -15.488 17.864 35.680 1.00 55.22 86 PRO A CA 1
ATOM 694 C C . PRO A 1 86 ? -14.026 17.521 36.030 1.00 55.22 86 PRO A C 1
ATOM 696 O O . PRO A 1 86 ? -13.763 16.741 36.945 1.00 55.22 86 PRO A O 1
ATOM 699 N N . VAL A 1 87 ? -13.066 18.104 35.303 1.00 56.44 87 VAL A N 1
ATOM 700 C CA . VAL A 1 87 ? -11.626 17.871 35.435 1.00 56.44 87 VAL A CA 1
ATOM 701 C C . VAL A 1 87 ? -10.998 18.755 36.522 1.00 56.44 87 VAL A C 1
ATOM 703 O O . VAL A 1 87 ? -10.043 18.317 37.161 1.00 56.44 87 VAL A O 1
ATOM 706 N N . GLU A 1 88 ? -11.567 19.930 36.835 1.00 53.94 88 GLU A N 1
ATOM 707 C CA . GLU A 1 88 ? -11.060 20.795 37.922 1.00 53.94 88 GLU A CA 1
ATOM 708 C C . GLU A 1 88 ? -11.140 20.106 39.296 1.00 53.94 88 GLU A C 1
ATOM 710 O O . GLU A 1 88 ? -10.218 20.211 40.103 1.00 53.94 88 GLU A O 1
ATOM 715 N N . GLY A 1 89 ? -12.181 19.299 39.534 1.00 55.03 89 GLY A N 1
ATOM 716 C CA . GLY A 1 89 ? -12.296 18.494 40.756 1.00 55.03 89 GLY A CA 1
ATOM 717 C C . GLY A 1 89 ? -11.315 17.315 40.826 1.00 55.03 89 GLY A C 1
ATOM 718 O O . GLY A 1 89 ? -10.970 16.864 41.920 1.00 55.03 89 GLY A O 1
ATOM 719 N N . LEU A 1 90 ? -10.841 16.823 39.674 1.00 58.16 90 LEU A N 1
ATOM 720 C CA . LEU A 1 90 ? -9.874 15.724 39.590 1.00 58.16 90 LEU A CA 1
ATOM 721 C C . LEU A 1 90 ? -8.437 16.218 39.791 1.00 58.16 90 LEU A C 1
ATOM 723 O O . LEU A 1 90 ? -7.641 15.538 40.436 1.00 58.16 90 LEU A O 1
ATOM 727 N N . THR A 1 91 ? -8.113 17.416 39.297 1.00 62.59 91 THR A N 1
ATOM 728 C CA . THR A 1 91 ? -6.815 18.069 39.519 1.00 62.59 91 THR A CA 1
ATOM 729 C C . THR A 1 91 ? -6.584 18.377 40.998 1.00 62.59 91 THR A C 1
ATOM 731 O O . THR A 1 91 ? -5.486 18.124 41.499 1.00 62.59 91 THR A O 1
ATOM 734 N N . ASP A 1 92 ? -7.614 18.818 41.726 1.00 59.88 92 ASP A N 1
ATOM 735 C CA . ASP A 1 92 ? -7.518 19.050 43.174 1.00 59.88 92 ASP A CA 1
ATOM 736 C C . ASP A 1 92 ? -7.444 17.740 43.982 1.00 59.88 92 ASP A C 1
ATOM 738 O O . ASP A 1 92 ? -6.668 17.641 44.938 1.00 59.88 92 ASP A O 1
ATOM 742 N N . GLN A 1 93 ? -8.161 16.682 43.571 1.00 57.81 93 GLN A N 1
ATOM 743 C CA . GLN A 1 93 ? -8.026 15.357 44.198 1.00 57.81 93 GLN A CA 1
ATOM 744 C C . GLN A 1 93 ? -6.653 14.716 43.937 1.00 57.81 93 GLN A C 1
ATOM 746 O O . GLN A 1 93 ? -6.061 14.138 44.851 1.00 57.81 93 GLN A O 1
ATOM 751 N N . MET A 1 94 ? -6.098 14.859 42.730 1.00 58.69 94 MET A N 1
ATOM 752 C CA . MET A 1 94 ? -4.767 14.346 42.387 1.00 58.69 94 MET A CA 1
ATOM 753 C C . MET A 1 94 ? -3.648 15.166 43.055 1.00 58.69 94 MET A C 1
ATOM 755 O O . MET A 1 94 ? -2.646 14.606 43.508 1.00 58.69 94 MET A O 1
ATOM 759 N N . GLY A 1 95 ? -3.847 16.480 43.210 1.00 60.41 95 GLY A N 1
ATOM 760 C CA . GLY A 1 95 ? -2.967 17.362 43.982 1.00 60.41 95 GLY A CA 1
ATOM 761 C C . GLY A 1 95 ? -2.928 17.027 45.480 1.00 60.41 95 GLY A C 1
ATOM 762 O O . GLY A 1 95 ? -1.879 17.171 46.115 1.00 60.41 95 GLY A O 1
ATOM 763 N N . GLY A 1 96 ? -4.033 16.515 46.037 1.00 58.75 96 GLY A N 1
ATOM 764 C CA . GLY A 1 96 ? -4.101 15.970 47.398 1.00 58.75 96 GLY A CA 1
ATOM 765 C C . GLY A 1 96 ? -3.393 14.617 47.558 1.00 58.75 96 GLY A C 1
ATOM 766 O O . GLY A 1 96 ? -2.689 14.392 48.544 1.00 58.75 96 GLY A O 1
ATOM 767 N N . LEU A 1 97 ? -3.505 13.728 46.567 1.00 58.19 97 LEU A N 1
ATOM 768 C CA . LEU A 1 97 ? -2.850 12.411 46.576 1.00 58.19 97 LEU A CA 1
ATOM 769 C C . LEU A 1 97 ? -1.325 12.509 46.407 1.00 58.19 97 LEU A C 1
ATOM 771 O O . LEU A 1 97 ? -0.587 11.790 47.079 1.00 58.19 97 LEU A O 1
ATOM 775 N N . SER A 1 98 ? -0.840 13.461 45.601 1.00 55.72 98 SER A N 1
ATOM 776 C CA . SER A 1 98 ? 0.598 13.684 45.381 1.00 55.72 98 SER A CA 1
ATOM 777 C C . SER A 1 98 ? 1.355 14.189 46.618 1.00 55.72 98 SER A C 1
ATOM 779 O O . SER A 1 98 ? 2.582 14.120 46.638 1.00 55.72 98 SER A O 1
ATOM 781 N N . ARG A 1 99 ? 0.662 14.714 47.637 1.00 55.56 99 ARG A N 1
ATOM 782 C CA . ARG A 1 99 ? 1.283 15.176 48.893 1.00 55.56 99 ARG A CA 1
ATOM 783 C C . ARG A 1 99 ? 1.285 14.125 50.001 1.00 55.56 99 ARG A C 1
ATOM 785 O O . ARG A 1 99 ? 1.913 14.353 51.030 1.00 55.56 99 ARG A O 1
ATOM 792 N N . THR A 1 100 ? 0.593 13.003 49.802 1.00 56.16 100 THR A N 1
ATOM 793 C CA . THR A 1 100 ? 0.347 12.012 50.864 1.00 56.16 100 THR A CA 1
ATOM 794 C C . THR A 1 100 ? 0.990 10.652 50.577 1.00 56.16 100 THR A C 1
ATOM 796 O O . THR A 1 100 ? 0.966 9.774 51.434 1.00 56.16 100 THR A O 1
ATOM 799 N N . LEU A 1 101 ? 1.580 10.463 49.394 1.00 61.03 101 LEU A N 1
ATOM 800 C CA . LEU A 1 101 ? 2.173 9.196 48.981 1.00 61.03 101 LEU A CA 1
ATOM 801 C C . LEU A 1 101 ? 3.626 9.413 48.555 1.00 61.03 101 LEU A C 1
ATOM 803 O O . LEU A 1 101 ? 3.906 10.029 47.526 1.00 61.03 101 LEU A O 1
ATOM 807 N N . ASP A 1 102 ? 4.554 8.875 49.345 1.00 63.31 102 ASP A N 1
ATOM 808 C CA . ASP A 1 102 ? 5.941 8.701 48.932 1.00 63.31 102 ASP A CA 1
ATOM 809 C C . ASP A 1 102 ? 5.964 7.744 47.733 1.00 63.31 102 ASP A C 1
ATOM 811 O O . ASP A 1 102 ? 5.897 6.524 47.886 1.00 63.31 102 ASP A O 1
ATOM 815 N N . ASN A 1 103 ? 6.043 8.295 46.519 1.00 62.34 103 ASN A N 1
ATOM 816 C CA . ASN A 1 103 ? 6.074 7.528 45.266 1.00 62.34 103 ASN A CA 1
ATOM 817 C C . ASN A 1 103 ? 7.171 6.442 45.260 1.00 62.34 103 ASN A C 1
ATOM 819 O O . ASN A 1 103 ? 7.004 5.400 44.630 1.00 62.34 103 ASN A O 1
ATOM 823 N N . ASN A 1 104 ? 8.251 6.643 46.025 1.00 64.94 104 ASN A N 1
ATOM 824 C CA . ASN A 1 104 ? 9.302 5.646 46.239 1.00 64.94 104 ASN A CA 1
ATOM 825 C C . ASN A 1 104 ? 8.807 4.398 46.987 1.00 64.94 104 ASN A C 1
ATOM 827 O O . ASN A 1 104 ? 9.166 3.286 46.615 1.00 64.94 104 ASN A O 1
ATOM 831 N N . ALA A 1 105 ? 7.961 4.560 48.008 1.00 66.44 105 ALA A N 1
ATOM 832 C CA . ALA A 1 105 ? 7.452 3.444 48.804 1.00 66.44 105 ALA A CA 1
ATOM 833 C C . ALA A 1 105 ? 6.448 2.587 48.017 1.00 66.44 105 ALA A C 1
ATOM 835 O O . ALA A 1 105 ? 6.388 1.374 48.202 1.00 66.44 105 ALA A O 1
ATOM 836 N N . VAL A 1 106 ? 5.683 3.203 47.108 1.00 67.38 106 VAL A N 1
ATOM 837 C CA . VAL A 1 106 ? 4.758 2.485 46.216 1.00 67.38 106 VAL A CA 1
ATOM 838 C C . VAL A 1 106 ? 5.529 1.686 45.164 1.00 67.38 106 VAL A C 1
ATOM 840 O O . VAL A 1 106 ? 5.208 0.522 44.931 1.00 67.38 106 VAL A O 1
ATOM 843 N N . PHE A 1 107 ? 6.575 2.267 44.569 1.00 65.06 107 PHE A N 1
ATOM 844 C CA . PHE A 1 107 ? 7.425 1.556 43.611 1.00 65.06 107 PHE A CA 1
ATOM 845 C C . PHE A 1 107 ? 8.170 0.380 44.264 1.00 65.06 107 PHE A C 1
ATOM 847 O O . PHE A 1 107 ? 8.190 -0.714 43.698 1.00 65.06 107 PHE A O 1
ATOM 854 N N . ASP A 1 108 ? 8.693 0.563 45.482 1.00 68.88 108 ASP A N 1
ATOM 855 C CA . ASP A 1 108 ? 9.306 -0.520 46.262 1.00 68.88 108 ASP A CA 1
ATOM 856 C C . ASP A 1 108 ? 8.288 -1.594 46.668 1.00 68.88 108 ASP A C 1
ATOM 858 O O . ASP A 1 108 ? 8.609 -2.781 46.636 1.00 68.88 108 ASP A O 1
ATOM 862 N N . ALA A 1 109 ? 7.044 -1.227 46.990 1.00 70.75 109 ALA A N 1
ATOM 863 C CA . ALA A 1 109 ? 5.989 -2.196 47.283 1.00 70.75 109 ALA A CA 1
ATOM 864 C C . ALA A 1 109 ? 5.601 -3.029 46.047 1.00 70.75 109 ALA A C 1
ATOM 866 O O . ALA A 1 109 ? 5.376 -4.234 46.173 1.00 70.75 109 ALA A O 1
ATOM 867 N N . ILE A 1 110 ? 5.574 -2.428 44.851 1.00 73.81 110 ILE A N 1
ATOM 868 C CA . ILE A 1 110 ? 5.341 -3.144 43.584 1.00 73.81 110 ILE A CA 1
ATOM 869 C C . ILE A 1 110 ? 6.524 -4.074 43.272 1.00 73.81 110 ILE A C 1
ATOM 871 O O . ILE A 1 110 ? 6.321 -5.238 42.917 1.00 73.81 110 ILE A O 1
ATOM 875 N N . ALA A 1 111 ? 7.761 -3.606 43.465 1.00 70.25 111 ALA A N 1
ATOM 876 C CA . ALA A 1 111 ? 8.963 -4.415 43.270 1.00 70.25 111 ALA A CA 1
ATOM 877 C C . ALA A 1 111 ? 9.049 -5.588 44.270 1.00 70.25 111 ALA A C 1
ATOM 879 O O . ALA A 1 111 ? 9.356 -6.719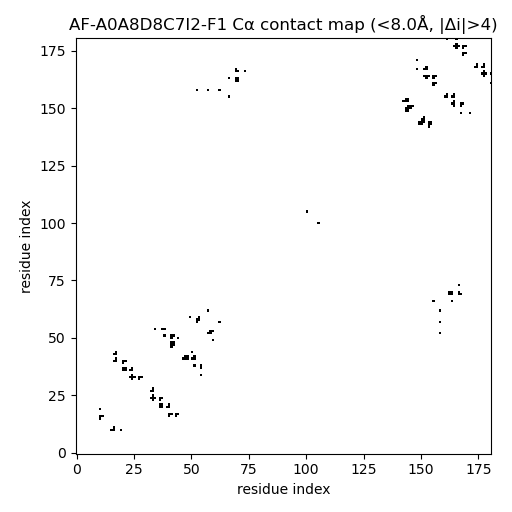 43.882 1.00 70.25 111 ALA A O 1
ATOM 880 N N . ALA A 1 112 ? 8.716 -5.352 45.542 1.00 67.62 112 ALA A N 1
ATOM 881 C CA . ALA A 1 112 ? 8.659 -6.377 46.581 1.00 67.62 112 ALA A CA 1
ATOM 882 C C . ALA A 1 112 ? 7.499 -7.367 46.364 1.00 67.62 112 ALA A C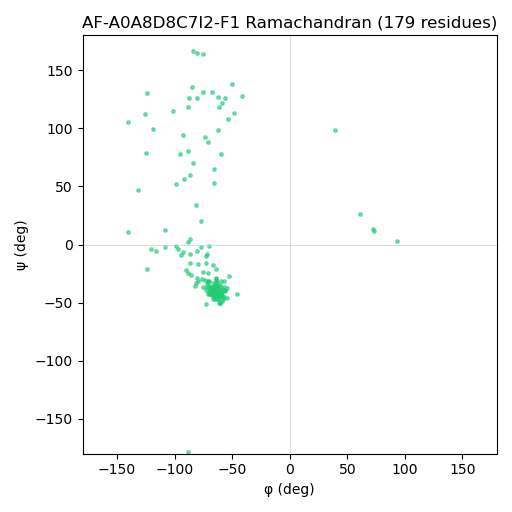 1
ATOM 884 O O . ALA A 1 112 ? 7.672 -8.569 46.571 1.00 67.62 112 ALA A O 1
ATOM 885 N N . GLY A 1 113 ? 6.345 -6.889 45.885 1.00 66.38 113 GLY A N 1
ATOM 886 C CA . GLY A 1 113 ? 5.206 -7.724 45.497 1.00 66.38 113 GLY A CA 1
ATOM 887 C C . GLY A 1 113 ? 5.544 -8.670 44.344 1.00 66.38 113 GLY A C 1
ATOM 888 O O . GLY A 1 113 ? 5.252 -9.863 44.424 1.00 66.38 113 GLY A O 1
ATOM 889 N N . ASN A 1 114 ? 6.261 -8.181 43.325 1.00 63.25 114 ASN A N 1
ATOM 890 C CA . ASN A 1 114 ? 6.772 -9.021 42.237 1.00 63.25 114 ASN A CA 1
ATOM 891 C C . ASN A 1 114 ? 7.782 -10.071 42.720 1.00 63.25 114 ASN A C 1
ATOM 893 O O . ASN A 1 114 ? 7.818 -11.173 42.175 1.00 63.25 114 ASN A O 1
ATOM 897 N N . LYS A 1 115 ? 8.574 -9.778 43.759 1.00 61.09 115 LYS A N 1
ATOM 898 C CA . LYS A 1 115 ? 9.517 -10.747 44.338 1.00 61.09 115 LYS A CA 1
ATOM 899 C C . LYS A 1 115 ? 8.799 -11.893 45.067 1.00 61.09 115 LYS A C 1
ATOM 901 O O . LYS A 1 115 ? 9.155 -13.048 44.853 1.00 61.09 115 LYS A O 1
ATOM 906 N N . LEU A 1 116 ? 7.755 -11.587 45.843 1.00 58.00 116 LEU A N 1
ATOM 907 C CA . LEU A 1 116 ? 6.917 -12.590 46.523 1.00 58.00 116 LEU A CA 1
ATOM 908 C C . LEU A 1 116 ? 6.112 -13.456 45.540 1.00 58.00 116 LEU A C 1
ATOM 910 O O . LEU A 1 116 ? 5.9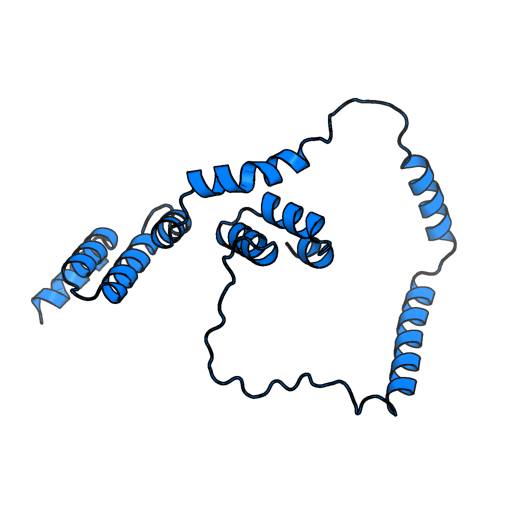99 -14.667 45.734 1.00 58.00 116 LEU A O 1
ATOM 914 N N . LEU A 1 117 ? 5.597 -12.859 44.460 1.00 58.09 117 LEU A N 1
ATOM 915 C CA . LEU A 1 117 ? 4.921 -13.589 43.380 1.00 58.09 117 LEU A CA 1
ATOM 916 C C . LEU A 1 117 ? 5.876 -14.554 42.662 1.00 58.09 117 LEU A C 1
ATOM 918 O O . LEU A 1 117 ? 5.480 -15.664 42.311 1.00 58.09 117 LEU A O 1
ATOM 922 N N . ASN A 1 118 ? 7.142 -14.164 42.492 1.00 57.25 118 ASN A N 1
ATOM 923 C CA . ASN A 1 118 ? 8.155 -14.999 41.850 1.00 57.25 118 ASN A CA 1
ATOM 924 C C . ASN A 1 118 ? 8.621 -16.164 42.751 1.00 57.25 118 ASN A C 1
ATOM 926 O O . ASN A 1 118 ? 8.931 -17.241 42.248 1.00 57.25 118 ASN A O 1
ATOM 930 N N . GLU A 1 119 ? 8.616 -15.982 44.077 1.00 51.22 119 GLU A N 1
ATOM 931 C CA . GLU A 1 119 ? 8.962 -17.025 45.059 1.00 51.22 119 GLU A CA 1
ATOM 932 C C . GLU A 1 119 ? 7.830 -18.057 45.258 1.00 51.22 119 GLU A C 1
ATOM 934 O O . GLU A 1 119 ? 8.120 -19.231 45.472 1.00 51.22 119 GLU A O 1
ATOM 939 N N . GLN A 1 120 ? 6.551 -17.684 45.095 1.00 48.38 120 GLN A N 1
ATOM 940 C CA . GLN A 1 120 ? 5.438 -18.653 45.082 1.00 48.38 120 GLN A CA 1
ATOM 941 C C . GLN A 1 120 ? 5.265 -19.393 43.746 1.00 48.38 120 GLN A C 1
ATOM 943 O O . GLN A 1 120 ? 4.611 -20.436 43.706 1.00 48.38 120 GLN A O 1
ATOM 948 N N . HIS A 1 121 ? 5.847 -18.902 42.648 1.00 47.09 121 HIS A N 1
ATOM 949 C CA . HIS A 1 121 ? 5.733 -19.568 41.349 1.00 47.09 121 HIS A CA 1
ATOM 950 C C . HIS A 1 121 ? 6.797 -20.649 41.114 1.00 47.09 121 HIS A C 1
ATOM 952 O O . HIS A 1 121 ? 6.680 -21.407 40.154 1.00 47.09 121 HIS A O 1
ATOM 958 N N . GLN A 1 122 ? 7.803 -20.795 41.983 1.00 47.47 122 GLN A N 1
ATOM 959 C CA . GLN A 1 122 ? 8.897 -21.744 41.742 1.00 47.47 122 GLN A CA 1
ATOM 960 C C . GLN A 1 122 ? 8.502 -23.227 41.916 1.00 47.47 122 GLN A C 1
ATOM 962 O O . GLN A 1 122 ? 9.228 -24.101 41.451 1.00 47.47 122 GLN A O 1
ATOM 967 N N . GLU A 1 123 ? 7.312 -23.519 42.457 1.00 43.19 123 GLU A N 1
ATOM 968 C CA . GLU A 1 123 ? 6.741 -24.879 42.514 1.00 43.19 123 GLU A CA 1
ATOM 969 C C . GLU A 1 123 ? 5.543 -25.097 41.560 1.00 43.19 123 GLU A C 1
ATOM 971 O O . GLU A 1 123 ? 5.062 -26.220 41.422 1.00 43.19 123 GLU A O 1
ATOM 976 N N . ALA A 1 124 ? 5.107 -24.066 40.819 1.00 44.94 124 ALA A N 1
ATOM 977 C CA . ALA A 1 124 ? 4.057 -24.164 39.789 1.00 44.94 124 ALA A CA 1
ATOM 978 C C . ALA A 1 124 ? 4.522 -23.759 38.369 1.00 44.94 124 ALA A C 1
ATOM 980 O O . ALA A 1 124 ? 3.787 -23.937 37.396 1.00 44.94 124 ALA A O 1
ATOM 981 N N . ALA A 1 125 ? 5.766 -23.294 38.208 1.00 43.50 125 ALA A N 1
ATOM 982 C CA . ALA A 1 125 ? 6.376 -22.899 36.932 1.00 43.50 125 ALA A CA 1
ATOM 983 C C . ALA A 1 125 ? 6.828 -24.075 36.036 1.00 43.50 125 ALA A C 1
ATOM 985 O O . ALA A 1 125 ? 7.658 -23.886 35.149 1.00 43.50 125 ALA A O 1
ATOM 986 N N . SER A 1 126 ? 6.298 -25.288 36.233 1.00 46.97 126 SER A N 1
ATOM 987 C CA . SER A 1 126 ? 6.592 -26.450 35.374 1.00 46.97 126 SER A CA 1
ATOM 988 C C . SER A 1 126 ? 5.422 -26.876 34.476 1.00 46.97 126 SER A C 1
ATOM 990 O O . SER A 1 126 ? 5.477 -27.946 33.880 1.00 46.97 126 SER A O 1
ATOM 992 N N . ALA A 1 127 ? 4.365 -26.061 34.346 1.00 47.09 127 ALA A N 1
ATOM 993 C CA . ALA A 1 127 ? 3.195 -26.458 33.552 1.00 47.09 127 ALA A CA 1
ATOM 994 C C . ALA A 1 127 ? 2.774 -25.524 32.409 1.00 47.09 127 ALA A C 1
ATOM 996 O O . ALA A 1 127 ? 2.118 -26.028 31.511 1.00 47.09 127 ALA A O 1
ATOM 997 N N . ASN A 1 128 ? 3.135 -24.232 32.359 1.00 49.69 128 ASN A N 1
ATOM 998 C CA . ASN A 1 128 ? 2.604 -23.349 31.298 1.00 49.69 128 ASN A CA 1
ATOM 999 C C . ASN A 1 128 ? 3.579 -22.332 30.685 1.00 49.69 128 ASN A C 1
ATOM 1001 O O . ASN A 1 128 ? 3.152 -21.521 29.867 1.00 49.69 128 ASN A O 1
ATOM 1005 N N . ASN A 1 129 ? 4.889 -22.416 30.949 1.00 49.06 129 ASN A N 1
ATOM 1006 C CA . ASN A 1 129 ? 5.855 -21.766 30.059 1.00 49.06 129 ASN A CA 1
ATOM 1007 C C . ASN A 1 129 ? 6.174 -22.689 28.876 1.00 49.06 129 ASN A C 1
ATOM 1009 O O . ASN A 1 129 ? 7.261 -23.251 28.773 1.00 49.06 129 ASN A O 1
ATOM 1013 N N . SER A 1 130 ? 5.192 -22.863 27.992 1.00 44.06 130 SER A N 1
ATOM 1014 C CA . SER A 1 130 ? 5.449 -23.338 26.634 1.00 44.06 130 SER A CA 1
ATOM 1015 C C . SER A 1 130 ? 5.488 -22.157 25.664 1.00 44.06 130 SER A C 1
ATOM 1017 O O . SER A 1 130 ? 4.929 -22.204 24.576 1.00 44.06 130 SER A O 1
ATOM 1019 N N . GLY A 1 131 ? 6.297 -21.145 25.994 1.00 45.25 131 GLY A N 1
ATOM 1020 C CA . GLY A 1 131 ? 7.112 -20.463 24.988 1.00 45.25 131 GLY A CA 1
ATOM 1021 C C . GLY A 1 131 ? 8.155 -21.433 24.423 1.00 45.25 131 GLY A C 1
ATOM 1022 O O . GLY A 1 131 ? 9.353 -21.182 24.458 1.00 45.25 131 GLY A O 1
ATOM 1023 N N . SER A 1 132 ? 7.697 -22.597 23.958 1.00 42.81 132 SER A N 1
ATOM 1024 C CA . SER A 1 132 ? 8.444 -23.415 23.033 1.00 42.81 132 SER A CA 1
ATOM 1025 C C . SER A 1 132 ? 8.395 -22.629 21.736 1.00 42.81 132 SER A C 1
ATOM 1027 O O . SER A 1 132 ? 7.510 -22.834 20.906 1.00 42.81 132 SER A O 1
ATOM 1029 N N . GLU A 1 133 ? 9.359 -21.730 21.556 1.00 55.62 133 GLU A N 1
ATOM 1030 C CA . GLU A 1 133 ? 9.899 -21.488 20.227 1.00 55.62 133 GLU A CA 1
ATOM 1031 C C . GLU A 1 133 ? 10.461 -22.837 19.765 1.00 55.62 133 GLU A C 1
ATOM 1033 O O . GLU A 1 133 ? 11.649 -23.142 19.860 1.00 55.62 133 GLU A O 1
ATOM 1038 N N . LYS A 1 134 ? 9.552 -23.729 19.342 1.00 53.84 134 LYS A N 1
ATOM 1039 C CA . LYS A 1 134 ? 9.906 -24.795 18.422 1.00 53.84 134 LYS A CA 1
ATOM 1040 C C . LYS A 1 134 ? 10.628 -24.086 17.285 1.00 53.84 134 LYS A C 1
ATOM 1042 O O . LYS A 1 134 ? 10.153 -23.017 16.892 1.00 53.84 134 LYS A O 1
ATOM 1047 N N . PRO A 1 135 ? 11.737 -24.637 16.767 1.00 49.97 135 PRO A N 1
ATOM 1048 C CA . PRO A 1 135 ? 12.306 -24.118 15.538 1.00 49.97 135 PRO A CA 1
ATOM 1049 C C . PRO A 1 135 ? 11.152 -24.128 14.548 1.00 49.97 135 PRO A C 1
ATOM 1051 O O . PRO A 1 135 ? 10.618 -25.194 14.236 1.00 49.97 135 PRO A O 1
ATOM 1054 N N . SER A 1 136 ? 10.648 -22.944 14.211 1.00 61.66 136 SER A N 1
ATOM 1055 C CA . SER A 1 136 ? 9.546 -22.850 13.286 1.00 61.66 136 SER A CA 1
ATOM 1056 C C . SER A 1 136 ? 10.097 -23.453 12.011 1.00 61.66 136 SER A C 1
ATOM 1058 O O . SER A 1 136 ? 11.093 -22.979 11.458 1.00 61.66 136 SER A O 1
ATOM 1060 N N . ASP A 1 137 ? 9.476 -24.543 11.560 1.00 63.84 137 ASP A N 1
ATOM 1061 C CA . ASP A 1 137 ? 9.489 -24.853 10.141 1.00 63.84 137 ASP A CA 1
ATOM 1062 C C . ASP A 1 137 ? 9.283 -23.512 9.439 1.00 63.84 137 ASP A C 1
ATOM 1064 O O . ASP A 1 137 ? 8.418 -22.743 9.865 1.00 63.84 137 ASP A O 1
ATOM 1068 N N . ASN A 1 138 ? 10.159 -23.185 8.489 1.00 69.38 138 ASN A N 1
ATOM 1069 C CA . ASN A 1 138 ? 10.283 -21.875 7.850 1.00 69.38 138 ASN A CA 1
ATOM 1070 C C . ASN A 1 138 ? 9.020 -21.552 7.026 1.00 69.38 138 ASN A C 1
ATOM 1072 O O . ASN A 1 138 ? 9.032 -21.537 5.796 1.00 69.38 138 ASN A O 1
ATOM 1076 N N . ILE A 1 139 ? 7.896 -21.405 7.719 1.00 78.69 139 ILE A N 1
ATOM 1077 C CA . ILE A 1 139 ? 6.562 -21.192 7.202 1.00 78.69 139 ILE A CA 1
ATOM 1078 C C . ILE A 1 139 ? 6.436 -19.678 7.071 1.00 78.69 139 ILE A C 1
ATOM 1080 O O . ILE A 1 139 ? 6.531 -18.968 8.077 1.00 78.69 139 ILE A O 1
ATOM 1084 N N . PRO A 1 140 ? 6.231 -19.165 5.850 1.00 81.69 140 PRO A N 1
ATOM 1085 C CA . PRO A 1 140 ? 6.042 -17.742 5.638 1.00 81.69 140 PRO A CA 1
ATOM 1086 C C . PRO A 1 140 ? 4.881 -17.226 6.490 1.00 81.69 140 PRO A C 1
ATOM 1088 O O . PRO A 1 140 ? 3.767 -17.752 6.416 1.00 81.69 140 PRO A O 1
ATOM 1091 N N . TYR A 1 141 ? 5.130 -16.185 7.284 1.00 84.81 141 TYR A N 1
ATOM 1092 C CA . TYR A 1 141 ? 4.076 -15.512 8.035 1.00 84.81 141 TYR A CA 1
ATOM 1093 C C . TYR A 1 141 ? 3.052 -14.910 7.063 1.00 84.81 141 TYR A C 1
ATOM 1095 O O . TYR A 1 141 ? 3.409 -14.171 6.142 1.00 84.81 141 TYR A O 1
ATOM 1103 N N . ARG A 1 142 ? 1.770 -15.235 7.253 1.00 85.06 142 ARG A N 1
ATOM 1104 C CA . ARG A 1 142 ? 0.673 -14.751 6.409 1.00 85.06 142 ARG A CA 1
ATOM 1105 C C . ARG A 1 142 ? -0.040 -13.609 7.121 1.00 85.06 142 ARG A C 1
ATOM 1107 O O . ARG A 1 142 ? -0.688 -13.824 8.141 1.00 85.06 142 ARG A O 1
ATOM 1114 N N . ILE A 1 143 ? 0.029 -12.414 6.544 1.00 88.06 143 ILE A N 1
ATOM 1115 C CA . ILE A 1 143 ? -0.793 -11.287 6.988 1.00 88.06 143 ILE A CA 1
ATOM 1116 C C . ILE A 1 143 ? -2.257 -11.609 6.660 1.00 88.06 143 ILE A C 1
ATOM 1118 O O . ILE A 1 143 ? -2.565 -12.054 5.550 1.00 88.06 143 ILE A O 1
ATOM 1122 N N . ARG A 1 144 ? -3.152 -11.435 7.635 1.00 85.56 144 ARG A N 1
ATOM 1123 C CA . ARG A 1 144 ? -4.592 -11.652 7.454 1.00 85.56 144 ARG A CA 1
ATOM 1124 C C . ARG A 1 144 ? -5.198 -10.427 6.770 1.00 85.56 144 ARG A C 1
ATOM 1126 O O . ARG A 1 144 ? -5.019 -9.321 7.249 1.00 85.56 144 ARG A O 1
ATOM 1133 N N . THR A 1 145 ? -5.901 -10.629 5.660 1.00 82.06 145 THR A N 1
ATOM 1134 C CA . THR A 1 145 ? -6.577 -9.565 4.885 1.00 82.06 145 THR A CA 1
ATOM 1135 C C . THR A 1 145 ? -8.016 -9.981 4.571 1.00 82.06 145 THR A C 1
ATOM 1137 O O . THR A 1 145 ? -8.448 -9.982 3.418 1.00 82.06 145 THR A O 1
ATOM 1140 N N . GLY A 1 146 ? -8.718 -10.481 5.590 1.00 83.25 146 GLY A N 1
ATOM 1141 C CA . GLY A 1 146 ? -10.122 -10.878 5.504 1.00 83.25 146 GLY A CA 1
ATOM 1142 C C . GLY A 1 146 ? -11.084 -9.726 5.801 1.00 83.25 146 GLY A C 1
ATOM 1143 O O . GLY A 1 146 ? -10.680 -8.597 6.061 1.00 83.25 146 GLY A O 1
ATOM 1144 N N . THR A 1 147 ? -12.383 -10.025 5.768 1.00 84.88 147 THR A N 1
ATOM 1145 C CA . THR A 1 147 ? -13.456 -9.104 6.193 1.00 84.88 147 THR A CA 1
ATOM 1146 C C . THR A 1 147 ? -13.740 -9.179 7.696 1.00 84.88 147 THR A C 1
ATOM 1148 O O . THR A 1 147 ? -14.715 -8.604 8.173 1.00 84.88 147 THR A O 1
ATOM 1151 N N . ASP A 1 148 ? -12.953 -9.962 8.427 1.00 90.25 148 ASP A N 1
ATOM 1152 C CA . ASP A 1 148 ? -12.976 -10.065 9.878 1.00 90.25 148 ASP A CA 1
ATOM 1153 C C . ASP A 1 148 ? -12.321 -8.839 10.525 1.00 90.25 148 ASP A C 1
ATOM 1155 O O . ASP A 1 148 ? -11.596 -8.088 9.876 1.00 90.25 148 ASP A O 1
ATOM 1159 N N . THR A 1 149 ? -12.564 -8.637 11.821 1.00 89.12 149 THR A N 1
ATOM 1160 C CA . THR A 1 149 ? -12.020 -7.495 12.573 1.00 89.12 149 THR A CA 1
ATOM 1161 C C . THR A 1 149 ? -10.497 -7.415 12.458 1.00 89.12 149 THR A C 1
ATOM 1163 O O . THR A 1 149 ? -9.964 -6.360 12.134 1.00 89.12 149 THR A O 1
ATOM 1166 N N . GLU A 1 150 ? -9.797 -8.543 12.617 1.00 89.56 150 GLU A N 1
ATOM 1167 C CA . GLU A 1 150 ? -8.337 -8.621 12.473 1.00 89.56 150 GLU A CA 1
ATOM 1168 C C . GLU A 1 150 ? -7.867 -8.305 11.054 1.00 89.56 150 GLU A C 1
ATOM 1170 O O . GLU A 1 150 ? -6.858 -7.624 10.877 1.00 89.56 150 GLU A O 1
ATOM 1175 N N . GLY A 1 151 ? -8.580 -8.811 10.044 1.00 91.25 151 GLY A N 1
ATOM 1176 C CA . GLY A 1 151 ? -8.288 -8.552 8.640 1.00 91.25 151 GLY A CA 1
ATOM 1177 C C . GLY A 1 151 ? -8.428 -7.075 8.290 1.00 91.25 151 GLY A C 1
ATOM 1178 O O . GLY A 1 151 ? -7.541 -6.524 7.643 1.00 91.25 151 GLY A O 1
ATOM 1179 N N . LEU A 1 152 ? -9.481 -6.421 8.790 1.00 91.00 152 LEU A N 1
ATOM 1180 C CA . LEU A 1 152 ? -9.712 -4.986 8.614 1.00 91.00 152 LEU A CA 1
ATOM 1181 C C . LEU A 1 152 ? -8.663 -4.136 9.338 1.00 91.00 152 LEU A C 1
ATOM 1183 O O . LEU A 1 152 ? -8.180 -3.170 8.752 1.00 91.00 152 LEU A O 1
ATOM 1187 N N . ILE A 1 153 ? -8.270 -4.507 10.564 1.00 91.62 153 ILE A N 1
ATOM 1188 C CA . ILE A 1 153 ? -7.182 -3.837 11.297 1.00 91.62 153 ILE A CA 1
ATOM 1189 C C . ILE A 1 153 ? -5.867 -3.980 10.519 1.00 91.62 153 ILE A C 1
ATOM 1191 O O . ILE A 1 153 ? -5.203 -2.986 10.237 1.00 91.62 153 ILE A O 1
ATOM 1195 N N . CYS A 1 154 ? -5.505 -5.198 10.101 1.00 91.50 154 CYS A N 1
ATOM 1196 C CA . CYS A 1 154 ? -4.290 -5.440 9.319 1.00 91.50 154 CYS A CA 1
ATOM 1197 C C . CYS A 1 154 ? -4.297 -4.669 7.992 1.00 91.50 154 CYS A C 1
ATOM 1199 O O . CYS A 1 154 ? -3.271 -4.124 7.592 1.00 91.50 154 CYS A O 1
ATOM 1201 N N . GLU A 1 155 ? -5.438 -4.598 7.311 1.00 91.19 155 GLU A N 1
ATOM 1202 C CA . GLU A 1 155 ? -5.592 -3.848 6.066 1.00 91.19 155 GLU A CA 1
ATOM 1203 C C . GLU A 1 155 ? -5.480 -2.330 6.281 1.00 91.19 155 GLU A C 1
ATOM 1205 O O . GLU A 1 155 ? -4.781 -1.652 5.525 1.00 91.19 155 GLU A O 1
ATOM 1210 N N . ALA A 1 156 ? -6.086 -1.786 7.340 1.00 91.31 156 ALA A N 1
ATOM 1211 C CA . ALA A 1 156 ? -5.924 -0.381 7.716 1.00 91.31 156 ALA A CA 1
ATOM 1212 C C . ALA A 1 156 ? -4.447 -0.044 7.993 1.00 91.31 156 ALA A C 1
ATOM 1214 O O . ALA A 1 156 ? -3.930 0.960 7.502 1.00 91.31 156 ALA A O 1
ATOM 1215 N N . LEU A 1 157 ? -3.727 -0.932 8.686 1.00 91.44 157 LEU A N 1
ATOM 1216 C CA . LEU A 1 157 ? -2.291 -0.787 8.940 1.00 91.44 157 LEU A CA 1
ATOM 1217 C C . LEU A 1 157 ? -1.448 -0.868 7.662 1.00 91.44 157 LEU A C 1
ATOM 1219 O O . LEU A 1 157 ? -0.582 -0.019 7.448 1.00 91.44 157 LEU A O 1
ATOM 1223 N N . LEU A 1 158 ? -1.719 -1.837 6.782 1.00 90.44 158 LEU A N 1
ATOM 1224 C CA . LEU A 1 158 ? -1.028 -1.982 5.492 1.00 90.44 158 LEU A CA 1
ATOM 1225 C C . LEU A 1 158 ? -1.172 -0.731 4.619 1.00 90.44 158 LEU A C 1
ATOM 1227 O O . LEU A 1 158 ? -0.229 -0.319 3.944 1.00 90.44 158 LEU A O 1
ATOM 1231 N N . THR A 1 159 ? -2.351 -0.116 4.657 1.00 90.38 159 THR A N 1
ATOM 1232 C CA . THR A 1 159 ? -2.689 1.082 3.881 1.00 90.38 159 THR A CA 1
ATOM 1233 C C . THR A 1 159 ? -2.337 2.386 4.603 1.00 90.38 159 THR A C 1
ATOM 1235 O O . THR A 1 159 ? -2.542 3.465 4.049 1.00 90.38 159 THR A O 1
ATOM 1238 N N . LYS A 1 160 ? -1.734 2.298 5.802 1.00 89.31 160 LYS A N 1
ATOM 1239 C CA . LYS A 1 160 ? -1.318 3.427 6.652 1.00 89.31 160 LYS A CA 1
ATOM 1240 C C . LYS A 1 160 ? -2.481 4.327 7.101 1.00 89.31 160 LYS A C 1
ATOM 1242 O O . LYS A 1 160 ? -2.281 5.502 7.408 1.00 89.31 160 LYS A O 1
ATOM 1247 N N . ASN A 1 161 ? -3.695 3.789 7.175 1.00 90.50 161 ASN A N 1
ATOM 1248 C CA . ASN A 1 161 ? -4.835 4.482 7.761 1.00 90.50 161 ASN A CA 1
ATOM 1249 C C . ASN A 1 161 ? -4.883 4.207 9.272 1.00 90.50 161 ASN A C 1
ATOM 1251 O O . ASN A 1 161 ? -5.610 3.333 9.739 1.00 90.50 161 ASN A O 1
ATOM 1255 N N . LEU A 1 162 ? -4.054 4.934 10.027 1.00 91.56 162 LEU A N 1
ATOM 1256 C CA . LEU A 1 162 ? -3.932 4.751 11.477 1.00 91.56 162 LEU A CA 1
ATOM 1257 C C . LEU A 1 162 ? -5.216 5.124 12.219 1.00 91.56 162 LEU A C 1
ATOM 1259 O O . LEU A 1 162 ? -5.582 4.443 13.165 1.00 91.56 162 LEU A O 1
ATOM 1263 N N . GLU A 1 163 ? -5.923 6.156 11.764 1.00 91.19 163 GLU A N 1
ATOM 1264 C CA . GLU A 1 163 ? -7.171 6.608 12.386 1.00 91.19 163 GLU A CA 1
ATOM 1265 C C . GLU A 1 163 ? -8.229 5.500 12.365 1.00 91.19 163 GLU A C 1
ATOM 1267 O O . GLU A 1 163 ? -8.754 5.117 13.408 1.00 91.19 163 GLU A O 1
ATOM 1272 N N . ALA A 1 164 ? -8.452 4.890 11.196 1.00 91.12 164 ALA A N 1
ATOM 1273 C CA . ALA A 1 164 ? -9.355 3.751 11.093 1.00 91.12 164 ALA A CA 1
ATOM 1274 C C . ALA A 1 164 ? -8.839 2.517 11.855 1.00 91.12 164 ALA A C 1
ATOM 1276 O O . ALA A 1 164 ? -9.641 1.776 12.418 1.00 91.12 164 ALA A O 1
ATOM 1277 N N . ALA A 1 165 ? -7.521 2.284 11.884 1.00 93.00 165 ALA A N 1
ATOM 1278 C CA . ALA A 1 165 ? -6.935 1.159 12.614 1.00 93.00 165 ALA A CA 1
ATOM 1279 C C . ALA A 1 165 ? -7.150 1.280 14.132 1.00 93.00 165 ALA A C 1
ATOM 1281 O O . ALA A 1 165 ? -7.529 0.301 14.769 1.00 93.00 165 ALA A O 1
ATOM 1282 N N . VAL A 1 166 ? -6.950 2.472 14.702 1.00 93.31 166 VAL A N 1
ATOM 1283 C CA . VAL A 1 166 ? -7.169 2.746 16.129 1.00 93.31 166 VAL A CA 1
ATOM 1284 C C . VAL A 1 166 ? -8.637 2.557 16.484 1.00 9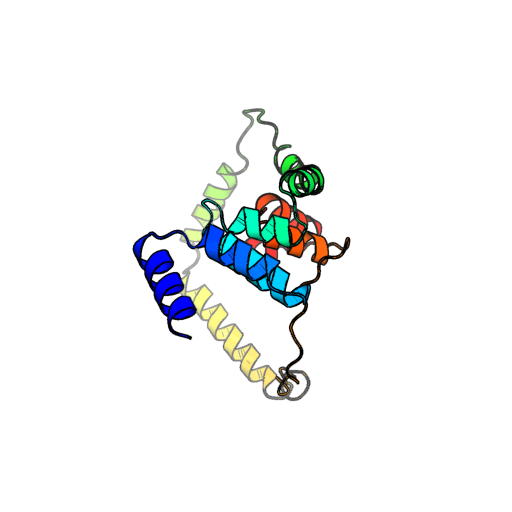3.31 166 VAL A C 1
ATOM 1286 O O . VAL A 1 166 ? -8.935 1.844 17.441 1.00 93.31 166 VAL A O 1
ATOM 1289 N N . GLU A 1 167 ? -9.550 3.115 15.690 1.00 92.25 167 GLU A N 1
ATOM 1290 C CA . GLU A 1 167 ? -10.986 2.977 15.937 1.00 92.25 167 GLU A CA 1
ATOM 1291 C C . GLU A 1 167 ? -11.430 1.507 15.882 1.00 92.25 167 GLU A C 1
ATOM 1293 O O . GLU A 1 167 ? -12.112 1.019 16.782 1.00 92.25 167 GLU A O 1
ATOM 1298 N N . LEU A 1 168 ? -10.956 0.752 14.885 1.00 91.88 168 LEU A N 1
ATOM 1299 C CA . LEU A 1 168 ? -11.213 -0.685 14.783 1.00 91.88 168 LEU A CA 1
ATOM 1300 C C . LEU A 1 168 ? -10.645 -1.470 15.976 1.00 91.88 168 LEU A C 1
ATOM 1302 O O . LEU A 1 168 ? -11.291 -2.401 16.460 1.00 91.88 168 LEU A O 1
ATOM 1306 N N . CYS A 1 169 ? -9.463 -1.104 16.479 1.00 92.81 169 CYS A N 1
ATOM 1307 C CA . CYS A 1 169 ? -8.892 -1.708 17.684 1.00 92.81 169 CYS A CA 1
ATOM 1308 C C . CYS A 1 169 ? -9.730 -1.392 18.933 1.00 92.81 169 CYS A C 1
ATOM 1310 O O . CYS A 1 169 ? -9.918 -2.269 19.780 1.00 92.81 169 CYS A O 1
ATOM 1312 N N . MET A 1 170 ? -10.262 -0.172 19.044 1.00 91.69 170 MET A N 1
ATOM 1313 C CA . MET A 1 170 ? -11.141 0.239 20.142 1.00 91.69 170 MET A CA 1
ATOM 1314 C C . MET A 1 170 ? -12.481 -0.508 20.099 1.00 91.69 170 MET A C 1
ATOM 1316 O O . MET A 1 170 ? -12.886 -1.077 21.115 1.00 91.69 170 MET A O 1
ATOM 1320 N N . GLU A 1 171 ? -13.122 -0.601 18.928 1.00 90.56 171 GLU A N 1
ATOM 1321 C CA . GLU A 1 171 ? -14.351 -1.384 18.724 1.00 90.56 171 GLU A CA 1
ATOM 1322 C C . GLU A 1 171 ? -14.145 -2.879 19.025 1.00 90.56 171 GLU A C 1
ATOM 1324 O O . GLU A 1 171 ? -15.026 -3.535 19.585 1.00 90.56 171 GLU A O 1
ATOM 1329 N N . ALA A 1 172 ? -12.970 -3.425 18.697 1.00 89.88 172 ALA A N 1
ATOM 1330 C CA . ALA A 1 172 ? -12.612 -4.816 18.973 1.00 89.88 172 ALA A CA 1
ATOM 1331 C C . ALA A 1 172 ? -12.218 -5.081 20.443 1.00 89.88 172 ALA A C 1
ATOM 1333 O O . ALA A 1 172 ? -11.920 -6.224 20.797 1.00 89.88 172 ALA A O 1
ATOM 1334 N N . GLY A 1 173 ? -12.189 -4.057 21.306 1.00 90.31 173 GLY A N 1
ATOM 1335 C CA . GLY A 1 173 ? -11.769 -4.172 22.709 1.00 90.31 173 GLY A CA 1
ATOM 1336 C C . GLY A 1 173 ? -10.260 -4.375 22.901 1.00 90.31 173 GLY A C 1
ATOM 1337 O O . GLY A 1 173 ? -9.812 -4.713 23.997 1.00 90.31 173 GLY A O 1
ATOM 1338 N N . LYS A 1 174 ? -9.462 -4.158 21.852 1.00 90.88 174 LYS A N 1
ATOM 1339 C CA . LYS A 1 174 ? -8.002 -4.315 21.824 1.00 90.88 174 LYS A CA 1
ATOM 1340 C C . LYS A 1 174 ? -7.308 -2.996 22.158 1.00 90.88 174 LYS A C 1
ATOM 1342 O O . LYS A 1 174 ? -6.484 -2.488 21.400 1.00 90.88 174 LYS A O 1
ATOM 1347 N N . THR A 1 175 ? -7.632 -2.430 23.316 1.00 90.62 175 THR A N 1
ATOM 1348 C CA . THR A 1 175 ? -7.151 -1.102 23.739 1.00 90.62 175 THR A CA 1
ATOM 1349 C C . THR A 1 175 ? -5.629 -1.014 23.839 1.00 90.62 175 THR A C 1
ATOM 1351 O O . THR A 1 175 ? -5.053 0.032 23.563 1.00 90.62 175 THR A O 1
ATOM 1354 N N . THR A 1 176 ? -4.953 -2.113 24.176 1.00 95.00 176 THR A N 1
ATOM 1355 C CA . THR A 1 176 ? -3.486 -2.173 24.181 1.00 95.00 176 THR A CA 1
ATOM 1356 C C . THR A 1 176 ? -2.894 -2.076 22.781 1.00 95.00 176 THR A C 1
ATOM 1358 O O . THR A 1 176 ? -1.865 -1.437 22.614 1.00 95.00 176 THR A O 1
ATOM 1361 N N . GLU A 1 177 ? -3.527 -2.689 21.776 1.00 91.56 177 GLU A N 1
ATOM 1362 C CA . GLU A 1 177 ? -3.078 -2.576 20.383 1.00 91.56 177 GLU A CA 1
ATOM 1363 C C . GLU A 1 177 ? -3.341 -1.163 19.863 1.00 91.56 177 GLU A C 1
ATOM 1365 O O . GLU A 1 177 ? -2.446 -0.570 19.277 1.00 91.56 177 GLU A O 1
ATOM 1370 N N . ALA A 1 178 ? -4.504 -0.580 20.180 1.00 92.12 178 ALA A N 1
ATOM 1371 C CA . ALA A 1 178 ? -4.810 0.820 19.880 1.00 92.12 178 ALA A CA 1
ATOM 1372 C C . ALA A 1 178 ? -3.790 1.800 20.489 1.00 92.12 178 ALA A C 1
ATOM 1374 O O . ALA A 1 178 ? -3.462 2.795 19.863 1.00 92.12 178 ALA A O 1
ATOM 1375 N N . LEU A 1 179 ? -3.281 1.514 21.693 1.00 92.00 179 LEU A N 1
ATOM 1376 C CA . LEU A 1 179 ? -2.288 2.347 22.378 1.00 92.00 179 LEU A CA 1
ATOM 1377 C C . LEU A 1 179 ? -0.868 2.212 21.798 1.00 92.00 179 LEU A C 1
ATOM 1379 O O . LEU A 1 179 ? -0.036 3.092 22.004 1.00 92.00 179 LEU A O 1
ATOM 1383 N N . ILE A 1 180 ? -0.560 1.090 21.142 1.00 93.44 180 ILE A N 1
ATOM 1384 C CA . ILE A 1 180 ? 0.748 0.857 20.508 1.00 93.44 180 ILE A CA 1
ATOM 1385 C C . ILE A 1 180 ? 0.847 1.573 19.152 1.00 93.44 180 ILE A C 1
ATOM 1387 O O . ILE A 1 180 ? 1.954 1.937 18.749 1.00 93.44 180 ILE A O 1
ATOM 1391 N N . LEU A 1 181 ? -0.280 1.715 18.449 1.00 87.19 181 LEU A N 1
ATOM 1392 C CA . LEU A 1 181 ? -0.388 2.354 17.134 1.00 87.19 181 LEU A CA 1
ATOM 1393 C C . LEU A 1 181 ? -0.262 3.881 17.212 1.00 87.19 181 LEU A C 1
ATOM 1395 O O . LEU A 1 181 ? 0.363 4.435 16.276 1.00 87.19 181 LEU A O 1
#

Secondary structure (DSSP, 8-state):
-HHHHHHHHHHHHHT-HHHHHHHHHHH--SHHHHHHHHHHHHTTSS-HHHHHHHHTT--HHHHHHHHHHHHHGGG-------S--TTHHHHHHHHHHTTT--HHHHHHHHHHHHHHHHHHSTTTTTSS----------PPP----SSSHHHHHHHHHHTT-HHHHHHHHHHTT-HHHHHH-

Mean predicted aligned error: 17.07 Å